Protein AF-A0AAD6HAD6-F1 (afdb_monomer)

Radius of gyration: 17.55 Å; Cα contacts (8 Å, |Δi|>4): 212; chains: 1; bounding box: 42×44×45 Å

Solvent-accessible surface area (backbone atoms only — not comparable to full-atom values): 10987 Å² total; per-residue (Å²): 115,69,69,55,57,54,44,62,63,72,72,64,83,64,66,80,83,44,54,96,43,53,78,56,42,32,49,52,49,20,53,52,39,37,49,50,18,52,36,47,60,34,62,87,72,43,44,82,91,48,41,60,59,54,28,50,50,48,53,55,48,50,63,52,46,50,55,56,40,51,53,47,49,69,70,17,71,82,60,42,88,47,58,56,59,47,47,50,34,44,46,53,53,49,50,53,39,27,54,42,37,68,77,40,60,84,48,34,57,63,42,17,52,52,36,39,54,45,15,38,55,45,33,36,62,64,79,47,46,45,94,74,55,53,74,64,29,54,51,28,45,51,52,51,50,52,50,52,48,57,67,64,55,66,85,67,54,89,40,74,66,58,36,48,57,52,52,49,53,47,52,52,51,56,55,61,62,69,66,46,86,96,26,43,28,53,78,42,22,53,74,60,53,63,51,52,70,76,74,112

Mean predicted aligned error: 7.91 Å

Foldseek 3Di:
DVCVVVCLLVVDDPLVVVVVDLLVSLVVQLVSLLVLLVLLQDCVSPPLVCLLVVLVSLVVVLVSVVVVLVVLCVLLVVFDPVSNLLNVLLSVLSNVLSVCCVVPVVCSNLSSLSSNLSSLLSQLRDSDFPVPDDPRNVVSVVVLVVVVVVLVPPPQVPDPVSVVSSVVSNVSSVSNLDEDPPGRGPSHVVVVVVVVVVVD

Sequence (200 aa):
MLSGFLSLFGKQTVISDQVEQWPDARRFLFHLIQSWSKALRDPEDIPMSQIADVAKVIREFVEEFETIRKLGCEEGAKQGKCWPMKCDAICNVLEDVRLRLEEDPSQRFLMSQYIDMVARHFGRLTLEAYENTDAFAIRQDMMVDMEEERFRNERLKNDPEVGREWRELRAVSKRLCVAIKPCYCLQCGKRLVLNKELYQ

Secondary structure (DSSP, 8-state):
-HHHHHHHHHS---GGGGGGGHHHHHHHHHHHHHHHHHHHH-TTTS-GGGHHHHHHHHHHHHHHHHHHHHHHHHHHTTT-THHHHHHHHHHHHHHHHHHHHHH-GGGHHHHHHHHHHHHHHHHT--SSBGGG--HHHHHHHHHHHHHHHHHH-GGGTTSHHHHHHHHHHHHHHHHH----TT--BHHHHHHHHHHHHT--

Organism: NCBI:txid1324776

pLDDT: mean 79.76, std 17.14, range [33.53, 97.56]

Nearest PDB structures (foldseek):
  8e0m-assembly1_A  TM=3.497E-01  e=1.364E+00  synthetic construct
  3ipq-assembly1_A-2  TM=2.116E-01  e=1.298E+00  Homo sapiens
  6s4n-assembly1_D  TM=2.038E-01  e=1.582E+00  Homo sapiens
  5hjs-assembly1_A  TM=2.063E-01  e=2.130E+00  Homo sapiens

Structure (mmCIF, N/CA/C/O backbone):
data_AF-A0AAD6HAD6-F1
#
_entry.id   AF-A0AAD6HAD6-F1
#
loop_
_atom_site.group_PDB
_atom_site.id
_atom_site.type_symbol
_atom_site.label_atom_id
_atom_site.label_alt_id
_atom_site.label_comp_id
_atom_site.label_asym_id
_atom_site.label_entity_id
_atom_site.label_seq_id
_atom_site.pdbx_PDB_ins_code
_atom_site.Cartn_x
_atom_site.Cartn_y
_atom_site.Cartn_z
_atom_site.occupancy
_atom_site.B_iso_or_equiv
_atom_site.auth_seq_id
_atom_site.auth_comp_id
_atom_site.auth_asym_id
_atom_site.auth_atom_id
_atom_site.pdbx_PDB_model_num
ATOM 1 N N . MET A 1 1 ? -1.712 16.468 -19.598 1.00 43.12 1 MET A N 1
ATOM 2 C CA . MET A 1 1 ? -2.110 15.412 -18.640 1.00 43.12 1 MET A CA 1
ATOM 3 C C . MET A 1 1 ? -1.094 15.194 -17.511 1.00 43.12 1 MET A C 1
ATOM 5 O O . MET A 1 1 ? -1.526 14.849 -16.424 1.00 43.12 1 MET A O 1
ATOM 9 N N . LEU A 1 2 ? 0.197 15.529 -17.680 1.00 33.88 2 LEU A N 1
ATOM 10 C CA . LEU A 1 2 ? 1.219 15.498 -16.609 1.00 33.88 2 LEU A CA 1
ATOM 11 C C . LEU A 1 2 ? 0.960 16.427 -15.404 1.00 33.88 2 LEU A C 1
ATOM 13 O O . LEU A 1 2 ? 1.332 16.095 -14.282 1.00 33.88 2 LEU A O 1
ATOM 17 N N . SER A 1 3 ? 0.280 17.564 -15.601 1.00 35.59 3 SER A N 1
ATOM 18 C CA . SER A 1 3 ? -0.109 18.444 -14.489 1.00 35.59 3 SER A CA 1
ATOM 19 C C . SER A 1 3 ? -1.148 17.805 -13.569 1.00 35.59 3 SER A C 1
ATOM 21 O O . SER A 1 3 ? -1.206 18.168 -12.407 1.00 35.59 3 SER A O 1
ATOM 23 N N . GLY A 1 4 ? -1.942 16.844 -14.057 1.00 44.16 4 GLY A N 1
ATOM 24 C CA . GLY A 1 4 ? -2.935 16.127 -13.257 1.00 44.16 4 GLY A CA 1
ATOM 25 C C . GLY A 1 4 ? -2.277 15.165 -12.275 1.00 44.16 4 GLY A C 1
ATOM 26 O O . GLY A 1 4 ? -2.588 15.224 -11.092 1.00 44.16 4 GLY A O 1
ATOM 27 N N . PHE A 1 5 ? -1.315 14.369 -12.753 1.00 43.09 5 PHE A N 1
ATOM 28 C CA . PHE A 1 5 ? -0.558 13.409 -11.949 1.00 43.09 5 PHE A CA 1
ATOM 29 C C . PHE A 1 5 ? 0.231 14.136 -10.855 1.00 43.09 5 PHE A C 1
ATOM 31 O O . PHE A 1 5 ? -0.110 14.020 -9.686 1.00 43.09 5 PHE A O 1
ATOM 38 N N . LEU A 1 6 ? 1.164 15.027 -11.207 1.00 44.03 6 LEU A N 1
ATOM 39 C CA . LEU A 1 6 ? 1.913 15.798 -10.207 1.00 44.03 6 LEU A CA 1
ATOM 40 C C . LEU A 1 6 ? 1.046 16.778 -9.394 1.00 44.03 6 LEU A C 1
ATOM 42 O O . LEU A 1 6 ? 1.483 17.179 -8.326 1.00 44.03 6 LEU A O 1
ATOM 46 N N . SER A 1 7 ? -0.172 17.155 -9.819 1.00 46.38 7 SER A N 1
ATOM 47 C CA . SER A 1 7 ? -1.106 17.880 -8.932 1.00 46.38 7 SER A CA 1
ATOM 48 C C . SER A 1 7 ? -1.877 16.971 -7.975 1.00 46.38 7 SER A C 1
ATOM 50 O O . SER A 1 7 ? -2.210 17.431 -6.890 1.00 46.38 7 SER A O 1
ATOM 52 N N . LEU A 1 8 ? -2.123 15.703 -8.333 1.00 46.56 8 LEU A N 1
ATOM 53 C CA . LEU A 1 8 ? -2.635 14.681 -7.413 1.00 46.56 8 LEU A CA 1
ATOM 54 C C . LEU A 1 8 ? -1.594 14.358 -6.333 1.00 46.56 8 LEU A C 1
ATOM 56 O O . LEU A 1 8 ? -1.972 14.147 -5.188 1.00 46.56 8 LEU A O 1
ATOM 60 N N . PHE A 1 9 ? -0.301 14.390 -6.674 1.00 48.88 9 PHE A N 1
ATOM 61 C CA . PHE A 1 9 ? 0.796 14.206 -5.712 1.00 48.88 9 PHE A CA 1
ATOM 62 C C . PHE A 1 9 ? 1.214 15.494 -4.990 1.00 48.88 9 PHE A C 1
ATOM 64 O O . PHE A 1 9 ? 1.522 15.464 -3.810 1.00 48.88 9 PHE A O 1
ATOM 71 N N . GLY A 1 10 ? 1.211 16.638 -5.678 1.00 42.34 10 GLY A N 1
ATOM 72 C CA . GLY A 1 10 ? 1.770 17.899 -5.182 1.00 42.34 10 GLY A CA 1
ATOM 73 C C . GLY A 1 10 ? 0.786 18.830 -4.473 1.00 42.34 10 GLY A C 1
ATOM 74 O O . GLY A 1 10 ? 1.211 19.870 -3.977 1.00 42.34 10 GLY A O 1
ATOM 75 N N . LYS A 1 11 ? -0.521 18.518 -4.434 1.00 45.75 11 LYS A N 1
ATOM 76 C CA . LYS A 1 11 ? -1.515 19.335 -3.705 1.00 45.75 11 LYS A CA 1
ATOM 77 C C . LYS A 1 11 ? -2.031 18.723 -2.408 1.00 45.75 11 LYS A C 1
ATOM 79 O O . LYS A 1 11 ? -2.771 19.412 -1.712 1.00 45.75 11 LYS A O 1
ATOM 84 N N . GLN A 1 12 ? -1.718 17.472 -2.077 1.00 48.53 12 GLN A N 1
ATOM 85 C CA . GLN A 1 12 ? -2.445 16.825 -0.987 1.00 48.53 12 GLN A CA 1
ATOM 86 C C . GLN A 1 12 ? -1.675 15.693 -0.319 1.00 48.53 12 GLN A C 1
ATOM 88 O O . GLN A 1 12 ? -2.028 14.524 -0.418 1.00 48.53 12 GLN A O 1
ATOM 93 N N . THR A 1 13 ? -0.668 16.070 0.450 1.00 47.56 13 THR A N 1
ATOM 94 C CA . THR A 1 13 ? -0.193 15.248 1.558 1.00 47.56 13 THR A CA 1
ATOM 95 C C . THR A 1 13 ? -0.145 16.161 2.788 1.00 47.56 13 THR A C 1
ATOM 97 O O . THR A 1 13 ? 0.857 16.696 3.237 1.00 47.56 13 THR A O 1
ATOM 100 N N . VAL A 1 14 ? -1.346 16.504 3.251 1.00 52.69 14 VAL A N 1
ATOM 101 C CA . VAL A 1 14 ? -1.558 16.877 4.650 1.00 52.69 14 VAL A CA 1
ATOM 102 C C . VAL A 1 14 ? -2.540 15.840 5.157 1.00 52.69 14 VAL A C 1
ATOM 104 O O . VAL A 1 14 ? -3.732 16.080 5.332 1.00 52.69 14 VAL A O 1
ATOM 107 N N . ILE A 1 15 ? -2.029 14.613 5.275 1.00 56.09 15 ILE A N 1
ATOM 108 C CA . ILE A 1 15 ? -2.769 13.475 5.820 1.00 56.09 15 ILE A CA 1
ATOM 109 C C . ILE A 1 15 ? -3.343 13.827 7.204 1.00 56.09 15 ILE A C 1
ATOM 111 O O . ILE A 1 15 ? -4.411 13.335 7.561 1.00 56.09 15 ILE A O 1
ATOM 115 N N . SER A 1 16 ? -2.673 14.717 7.951 1.00 53.62 16 SER A N 1
ATOM 116 C CA . SER A 1 16 ? -3.063 15.155 9.296 1.00 53.62 16 SER A CA 1
ATOM 117 C C . SER A 1 16 ? -4.460 15.766 9.379 1.00 53.62 16 SER A C 1
ATOM 119 O O . SER A 1 16 ? -5.132 15.558 10.385 1.00 53.62 16 SER A O 1
ATOM 121 N N . ASP A 1 17 ? -4.933 16.443 8.330 1.00 51.31 17 ASP A N 1
ATOM 122 C CA . ASP A 1 17 ? -6.217 17.158 8.366 1.00 51.31 17 ASP A CA 1
ATOM 123 C C . ASP A 1 17 ? -7.420 16.223 8.123 1.00 51.31 17 ASP A C 1
ATOM 125 O O . ASP A 1 17 ? -8.569 16.637 8.254 1.00 51.31 17 ASP A O 1
ATOM 129 N N . GLN A 1 18 ? -7.176 14.950 7.776 1.00 53.28 18 GLN A N 1
ATOM 130 C CA . GLN A 1 18 ? -8.217 13.957 7.468 1.00 53.28 18 GLN A CA 1
ATOM 131 C C . GLN A 1 18 ? -8.351 12.838 8.518 1.00 53.28 18 GLN A C 1
ATOM 133 O O . GLN A 1 18 ? -9.182 11.943 8.355 1.00 53.28 18 GLN A O 1
ATOM 138 N N . VAL A 1 19 ? -7.558 12.844 9.597 1.00 54.34 19 VAL A N 1
ATOM 139 C CA . VAL A 1 19 ? -7.460 11.676 10.501 1.00 54.34 19 VAL A CA 1
ATOM 140 C C . VAL A 1 19 ? -8.622 11.544 11.494 1.00 54.34 19 VAL A C 1
ATOM 142 O O . VAL A 1 19 ? -8.834 10.458 12.031 1.00 54.34 19 VAL A O 1
ATOM 145 N N . GLU A 1 20 ? -9.449 12.578 11.679 1.00 59.31 20 GLU A N 1
ATOM 146 C CA . GLU A 1 20 ? -10.627 12.505 12.565 1.00 59.31 20 GLU A CA 1
ATOM 147 C C . GLU A 1 20 ? -11.663 11.451 12.113 1.00 59.31 20 GLU A C 1
ATOM 149 O O . GLU A 1 20 ? -12.496 11.017 12.906 1.00 59.31 20 GLU A O 1
ATOM 154 N N . GLN A 1 21 ? -11.589 10.981 10.859 1.00 77.00 21 GLN A N 1
ATOM 155 C CA . GLN A 1 21 ? -12.429 9.908 10.315 1.00 77.00 21 GLN A CA 1
ATOM 156 C C . GLN A 1 21 ? -11.569 8.826 9.647 1.00 77.00 21 GLN A C 1
ATOM 158 O O . GLN A 1 21 ? -11.568 8.666 8.423 1.00 77.00 21 GLN A O 1
ATOM 163 N N . TRP A 1 22 ? -10.839 8.045 10.456 1.00 81.75 22 TRP A N 1
ATOM 164 C CA . TRP A 1 22 ? -9.957 6.973 9.965 1.00 81.75 22 TRP A CA 1
ATOM 165 C C . TRP A 1 22 ? -10.577 6.072 8.876 1.00 81.75 22 TRP A C 1
ATOM 167 O O . TRP A 1 22 ? -9.888 5.813 7.887 1.00 81.75 22 TRP A O 1
ATOM 177 N N . PRO A 1 23 ? -11.841 5.600 8.969 1.00 84.75 23 PRO A N 1
ATOM 178 C CA . PRO A 1 23 ? -12.428 4.765 7.919 1.00 84.75 23 PRO A CA 1
ATOM 179 C C . PRO A 1 23 ? -12.423 5.406 6.526 1.00 84.75 23 PRO A C 1
ATOM 181 O O . PRO A 1 23 ? -12.213 4.688 5.541 1.00 84.75 23 PRO A O 1
ATOM 184 N N . ASP A 1 24 ? -12.618 6.724 6.446 1.00 82.94 24 ASP A N 1
ATOM 185 C CA . ASP A 1 24 ? -12.647 7.481 5.195 1.00 82.94 24 ASP A CA 1
ATOM 186 C C . ASP A 1 24 ? -11.240 7.847 4.728 1.00 82.94 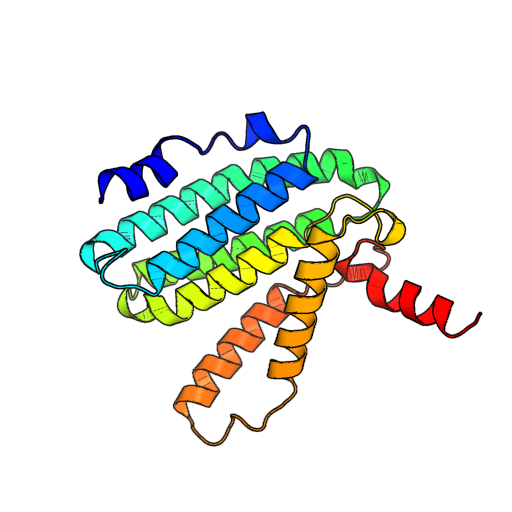24 ASP A C 1
ATOM 188 O O . ASP A 1 24 ? -10.913 7.601 3.564 1.00 82.94 24 ASP A O 1
ATOM 192 N N . ALA A 1 25 ? -10.362 8.286 5.637 1.00 82.88 25 ALA A N 1
ATOM 193 C CA . ALA A 1 25 ? -8.945 8.496 5.335 1.00 82.88 25 ALA A CA 1
ATOM 194 C C . ALA A 1 25 ? -8.300 7.216 4.776 1.00 82.88 25 ALA A C 1
ATOM 196 O O . ALA A 1 25 ? -7.645 7.226 3.737 1.00 82.88 25 ALA A O 1
ATOM 197 N N . ARG A 1 26 ? -8.570 6.066 5.397 1.00 88.62 26 ARG A N 1
ATOM 198 C CA . ARG A 1 26 ? -8.113 4.751 4.938 1.00 88.62 26 ARG A CA 1
ATOM 199 C C . ARG A 1 26 ? -8.614 4.413 3.531 1.00 88.62 26 ARG A C 1
ATOM 201 O O . ARG A 1 26 ? -7.856 3.859 2.737 1.00 88.62 26 ARG A O 1
ATOM 208 N N . ARG A 1 27 ? -9.880 4.710 3.204 1.00 89.44 27 ARG A N 1
ATOM 209 C CA . ARG A 1 27 ? -10.439 4.488 1.852 1.00 89.44 27 ARG A CA 1
ATOM 210 C C . ARG A 1 27 ? -9.778 5.396 0.823 1.00 89.44 27 ARG A C 1
ATOM 212 O O . ARG A 1 27 ? -9.404 4.921 -0.248 1.00 89.44 27 ARG A O 1
ATOM 219 N N . PHE A 1 28 ? -9.608 6.673 1.155 1.00 87.06 28 PHE A N 1
ATOM 220 C CA . PHE A 1 28 ? -8.890 7.627 0.318 1.00 87.06 28 PHE A CA 1
ATOM 221 C C . PHE A 1 28 ? -7.464 7.140 0.033 1.00 87.06 28 PHE A C 1
ATOM 223 O O . PHE A 1 28 ? -7.085 7.007 -1.128 1.00 87.06 28 PHE A O 1
ATOM 230 N N . LEU A 1 29 ? -6.719 6.761 1.075 1.00 87.19 29 LEU A N 1
ATOM 231 C CA . LEU A 1 29 ? -5.351 6.254 0.960 1.00 87.19 29 LEU A CA 1
ATOM 232 C C . LEU A 1 29 ? -5.265 4.957 0.159 1.00 87.19 29 LEU A C 1
ATOM 234 O O . LEU A 1 29 ? -4.383 4.822 -0.684 1.00 87.19 29 LEU A O 1
ATOM 238 N N . PHE A 1 30 ? -6.202 4.025 0.354 1.00 92.69 30 PHE A N 1
ATOM 239 C CA . PHE A 1 30 ? -6.306 2.835 -0.490 1.00 92.69 30 PHE A CA 1
ATOM 240 C C . PHE A 1 30 ? -6.389 3.217 -1.974 1.00 92.69 30 PHE A C 1
ATOM 242 O O . PHE A 1 30 ? -5.633 2.690 -2.789 1.00 92.69 30 PHE A O 1
ATOM 249 N N . HIS A 1 31 ? -7.292 4.134 -2.331 1.00 90.81 31 HIS A N 1
ATOM 250 C CA . HIS A 1 31 ? -7.489 4.538 -3.722 1.00 90.81 31 HIS A CA 1
ATOM 251 C C . HIS A 1 31 ? -6.296 5.315 -4.273 1.00 90.81 31 HIS A C 1
ATOM 253 O O . HIS A 1 31 ? -5.918 5.102 -5.426 1.00 90.81 31 HIS A O 1
ATOM 259 N N . LEU A 1 32 ? -5.678 6.156 -3.443 1.00 88.50 32 LEU A N 1
ATOM 260 C CA . LEU A 1 32 ? -4.464 6.886 -3.775 1.00 88.50 32 LEU A CA 1
ATOM 261 C C . LEU A 1 32 ? -3.330 5.911 -4.112 1.00 88.50 32 LEU A C 1
ATOM 263 O O . LEU A 1 32 ? -2.859 5.899 -5.245 1.00 88.50 32 LEU A O 1
ATOM 267 N N . ILE A 1 33 ? -2.974 5.007 -3.199 1.00 92.06 33 ILE A N 1
ATOM 268 C CA . ILE A 1 33 ? -1.899 4.024 -3.410 1.00 92.06 33 ILE A CA 1
ATOM 269 C C . ILE A 1 33 ? -2.226 3.096 -4.593 1.00 92.06 33 ILE A C 1
ATOM 271 O O . ILE A 1 33 ? -1.367 2.796 -5.423 1.00 92.06 33 ILE A O 1
ATOM 275 N N . GLN A 1 34 ? -3.486 2.677 -4.741 1.00 93.56 34 GLN A N 1
ATOM 276 C CA . GLN A 1 34 ? -3.902 1.858 -5.880 1.00 93.56 34 GLN A CA 1
ATOM 277 C C . GLN A 1 34 ? -3.746 2.601 -7.219 1.00 93.56 34 GLN A C 1
ATOM 279 O O . GLN A 1 34 ? -3.408 1.980 -8.229 1.00 93.56 34 GLN A O 1
ATOM 284 N N . SER A 1 35 ? -3.972 3.918 -7.249 1.00 90.31 35 SER A N 1
ATOM 285 C CA . SER A 1 35 ? -3.733 4.732 -8.447 1.00 90.31 35 SER A CA 1
ATOM 286 C C . SER A 1 35 ? -2.253 4.744 -8.837 1.00 90.31 35 SER A C 1
ATOM 288 O O . SER A 1 35 ? -1.942 4.654 -10.023 1.00 90.31 35 SER A O 1
ATOM 290 N N . TRP A 1 36 ? -1.345 4.728 -7.855 1.00 90.25 36 TRP A N 1
ATOM 291 C CA . TRP A 1 36 ? 0.099 4.660 -8.096 1.00 90.25 36 TRP A CA 1
ATOM 292 C C . TRP A 1 36 ? 0.481 3.323 -8.714 1.00 90.25 36 TRP A C 1
ATOM 294 O O . TRP A 1 36 ? 1.224 3.286 -9.689 1.00 90.25 36 TRP A O 1
ATOM 304 N N . SER A 1 37 ? -0.081 2.223 -8.200 1.00 94.56 37 SER A N 1
ATOM 305 C CA . SER A 1 37 ? 0.110 0.900 -8.799 1.00 94.56 37 SER A CA 1
ATOM 306 C C . SER A 1 37 ? -0.322 0.884 -10.268 1.00 94.56 37 SER A C 1
ATOM 308 O O . SER A 1 37 ? 0.414 0.380 -11.112 1.00 94.56 37 SER A O 1
ATOM 310 N N . LYS A 1 38 ? -1.491 1.450 -10.593 1.00 92.94 38 LYS A N 1
ATOM 311 C CA . LYS A 1 38 ? -1.996 1.495 -11.976 1.00 92.94 38 LYS A CA 1
ATOM 312 C C . LYS A 1 38 ? -1.076 2.303 -12.888 1.00 92.94 38 LYS A C 1
ATOM 314 O O . LYS A 1 38 ? -0.622 1.771 -13.893 1.00 92.94 38 LYS A O 1
ATOM 319 N N . ALA A 1 39 ? -0.739 3.522 -12.485 1.00 89.56 39 ALA A N 1
ATOM 320 C CA . ALA A 1 39 ? 0.109 4.405 -13.275 1.00 89.56 39 ALA A CA 1
ATOM 321 C C . ALA A 1 39 ? 1.531 3.841 -13.454 1.00 89.56 39 ALA A C 1
ATOM 323 O O . ALA A 1 39 ? 2.131 3.945 -14.519 1.00 89.56 39 ALA A O 1
ATOM 324 N N . LEU A 1 40 ? 2.070 3.146 -12.447 1.00 92.12 40 LEU A N 1
ATOM 325 C CA . LEU A 1 40 ? 3.375 2.498 -12.561 1.00 92.12 40 LEU A CA 1
ATOM 326 C C . LEU A 1 40 ? 3.356 1.293 -13.519 1.00 92.12 40 LEU A C 1
ATOM 328 O O . LEU A 1 40 ? 4.400 0.962 -14.078 1.00 92.12 40 LEU A O 1
ATOM 332 N N . ARG A 1 41 ? 2.203 0.664 -13.784 1.00 92.81 41 ARG A N 1
ATOM 333 C CA . ARG A 1 41 ? 2.082 -0.384 -14.819 1.00 92.81 41 ARG A CA 1
ATOM 334 C C . ARG A 1 41 ? 2.048 0.179 -16.230 1.00 92.81 41 ARG A C 1
ATOM 336 O O . ARG A 1 41 ? 2.472 -0.526 -17.136 1.00 92.81 41 ARG A O 1
ATOM 343 N N . ASP A 1 42 ? 1.560 1.399 -16.417 1.00 90.31 42 ASP A N 1
ATOM 344 C CA . ASP A 1 42 ? 1.372 1.974 -17.745 1.00 90.31 42 ASP A CA 1
ATOM 345 C C . ASP A 1 42 ? 2.520 2.938 -18.112 1.00 90.31 42 ASP A C 1
ATOM 347 O O . ASP A 1 42 ? 2.697 3.985 -17.475 1.00 90.31 42 ASP A O 1
ATOM 351 N N . PRO A 1 43 ? 3.363 2.611 -19.1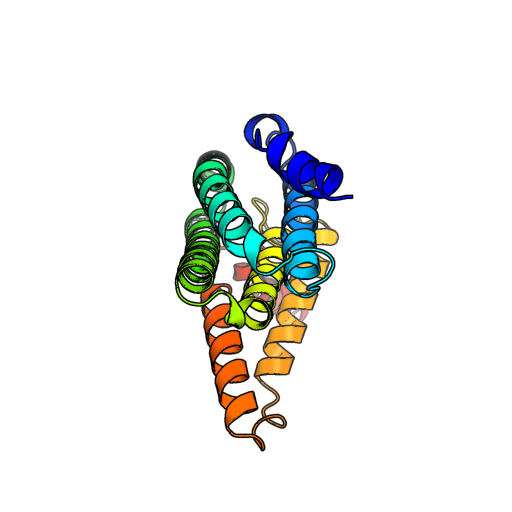09 1.00 87.50 43 PRO A N 1
ATOM 352 C CA . PRO A 1 43 ? 4.415 3.511 -19.571 1.00 87.50 43 PRO A CA 1
ATOM 353 C C . PRO A 1 43 ? 3.907 4.847 -20.120 1.00 87.50 43 PRO A C 1
ATOM 355 O O . PRO A 1 43 ? 4.682 5.805 -20.127 1.00 87.50 43 PRO A O 1
ATOM 358 N N . GLU A 1 44 ? 2.650 4.918 -20.568 1.00 89.44 44 GLU A N 1
ATOM 359 C CA . GLU A 1 44 ? 2.028 6.156 -21.044 1.00 89.44 44 GLU A CA 1
ATOM 360 C C . GLU A 1 44 ? 1.673 7.097 -19.884 1.00 89.44 44 GLU A C 1
ATOM 362 O O . GLU A 1 44 ? 1.812 8.315 -20.021 1.00 89.44 44 GLU A O 1
ATOM 367 N N . ASP A 1 45 ? 1.288 6.541 -18.730 1.00 88.62 45 ASP A N 1
ATOM 368 C CA . ASP A 1 45 ? 0.978 7.313 -17.522 1.00 88.62 45 ASP A CA 1
ATOM 369 C C . ASP A 1 45 ? 2.246 7.844 -16.844 1.00 88.62 45 ASP A C 1
ATOM 371 O O . ASP A 1 45 ? 2.313 9.016 -16.466 1.00 88.62 45 ASP A O 1
ATOM 375 N N . ILE A 1 46 ? 3.259 6.982 -16.688 1.00 87.06 46 ILE A N 1
ATOM 376 C CA . ILE A 1 46 ? 4.549 7.339 -16.084 1.00 87.06 46 ILE A CA 1
ATOM 377 C C . ILE A 1 46 ? 5.675 6.916 -17.025 1.00 87.06 46 ILE A C 1
ATOM 379 O O . ILE A 1 46 ? 6.040 5.738 -17.057 1.00 87.06 46 ILE A O 1
ATOM 383 N N . PRO A 1 47 ? 6.288 7.849 -17.767 1.00 89.75 47 PRO A N 1
ATOM 384 C CA . PRO A 1 47 ? 7.481 7.568 -18.550 1.00 89.75 47 PRO A CA 1
ATOM 385 C C . PRO A 1 47 ? 8.665 7.151 -17.669 1.00 89.75 47 PRO A C 1
ATOM 387 O O . PRO A 1 47 ? 8.779 7.559 -16.515 1.00 89.75 47 PRO A O 1
ATOM 390 N N . MET A 1 48 ? 9.613 6.400 -18.240 1.00 88.31 48 MET A N 1
ATOM 391 C CA . MET A 1 48 ? 10.820 5.936 -17.533 1.00 88.31 48 MET A CA 1
ATOM 392 C C . MET A 1 48 ? 11.598 7.081 -16.859 1.00 88.31 48 MET A C 1
ATOM 394 O O . MET A 1 48 ? 12.098 6.931 -15.749 1.00 88.31 48 MET A O 1
ATOM 398 N N . SER A 1 49 ? 11.641 8.254 -17.496 1.00 88.44 49 SER A N 1
ATOM 399 C CA . SER A 1 49 ? 12.312 9.450 -16.975 1.00 88.44 49 SER A CA 1
ATOM 400 C C . SER A 1 49 ? 11.678 10.034 -15.706 1.00 88.44 49 SER A C 1
ATOM 402 O O . SER A 1 49 ? 12.292 10.891 -15.084 1.00 88.44 49 SER A O 1
ATOM 404 N N . GLN A 1 50 ? 10.463 9.614 -15.342 1.00 88.81 50 GLN A N 1
ATOM 405 C CA . GLN A 1 50 ? 9.705 10.122 -14.190 1.00 88.81 50 GLN A CA 1
ATOM 406 C C . GLN A 1 50 ? 9.625 9.118 -13.033 1.00 88.81 50 GLN A C 1
ATOM 408 O O . GLN A 1 50 ? 9.037 9.408 -11.997 1.00 88.81 50 GLN A O 1
ATOM 413 N N . ILE A 1 51 ? 10.234 7.935 -13.161 1.00 89.56 51 ILE A N 1
ATOM 414 C CA . ILE A 1 51 ? 10.204 6.922 -12.095 1.00 89.56 51 ILE A CA 1
ATOM 415 C C . ILE A 1 51 ? 10.913 7.409 -10.822 1.00 89.56 51 ILE A C 1
ATOM 417 O O . ILE A 1 51 ? 10.464 7.107 -9.717 1.00 89.56 51 ILE A O 1
ATOM 421 N N . ALA A 1 52 ? 11.956 8.233 -10.957 1.00 88.06 52 ALA A N 1
ATOM 422 C CA . ALA A 1 52 ? 12.619 8.861 -9.815 1.00 88.06 52 ALA A CA 1
ATOM 423 C C . ALA A 1 52 ? 11.673 9.776 -9.008 1.00 88.06 52 ALA A C 1
ATOM 425 O O . ALA A 1 52 ? 11.766 9.831 -7.780 1.00 88.06 52 ALA A O 1
ATOM 426 N N . ASP A 1 53 ? 10.720 10.442 -9.670 1.00 87.00 53 ASP A N 1
ATOM 427 C CA . ASP A 1 53 ? 9.717 11.269 -8.991 1.00 87.00 53 ASP A CA 1
ATOM 428 C C . ASP A 1 53 ? 8.735 10.400 -8.191 1.00 87.00 53 ASP A C 1
ATOM 430 O O . ASP A 1 53 ? 8.344 10.766 -7.084 1.00 87.00 53 ASP A O 1
ATOM 434 N N . VAL A 1 54 ? 8.392 9.209 -8.696 1.00 88.00 54 VAL A N 1
ATOM 435 C CA . VAL A 1 54 ? 7.569 8.230 -7.963 1.00 88.00 54 VAL A CA 1
ATOM 436 C C . VAL A 1 54 ? 8.285 7.753 -6.700 1.00 88.00 54 VAL A C 1
ATOM 438 O O . VAL A 1 54 ? 7.676 7.701 -5.634 1.00 88.00 54 VAL A O 1
ATOM 441 N N . ALA A 1 55 ? 9.581 7.445 -6.788 1.00 90.31 55 ALA A N 1
ATOM 442 C CA . ALA A 1 55 ? 10.376 7.064 -5.622 1.00 90.31 55 ALA A CA 1
ATOM 443 C C . ALA A 1 55 ? 10.411 8.186 -4.565 1.00 90.31 55 ALA A C 1
ATOM 445 O O . ALA A 1 55 ? 10.219 7.932 -3.373 1.00 90.31 55 ALA A O 1
ATOM 446 N N . LYS A 1 56 ? 10.568 9.443 -5.000 1.00 89.38 56 LYS A N 1
ATOM 447 C CA . LYS A 1 56 ? 10.499 10.615 -4.116 1.00 89.38 56 LYS A CA 1
ATOM 448 C C . LYS A 1 56 ? 9.147 10.723 -3.406 1.00 89.38 56 LYS A C 1
ATOM 450 O O . LYS A 1 56 ? 9.127 10.896 -2.191 1.00 89.38 56 LYS A O 1
ATOM 455 N N . VAL A 1 57 ? 8.048 10.582 -4.140 1.00 88.88 57 VAL A N 1
ATOM 456 C CA . VAL A 1 57 ? 6.694 10.597 -3.570 1.00 88.88 57 VAL A CA 1
ATOM 457 C C . VAL A 1 57 ? 6.516 9.505 -2.518 1.00 88.88 57 VAL A C 1
ATOM 459 O O . VAL A 1 57 ? 5.938 9.753 -1.464 1.00 88.88 57 VAL A O 1
ATOM 462 N N . ILE A 1 58 ? 7.000 8.289 -2.789 1.00 91.19 58 ILE A N 1
ATOM 463 C CA . ILE A 1 58 ? 6.886 7.177 -1.838 1.00 91.19 58 ILE A CA 1
ATOM 464 C C . ILE A 1 58 ? 7.614 7.513 -0.533 1.00 91.19 58 ILE A C 1
ATOM 466 O O . ILE A 1 58 ? 7.067 7.256 0.536 1.00 91.19 58 ILE A O 1
ATOM 470 N N . ARG A 1 59 ? 8.800 8.130 -0.609 1.00 91.00 59 ARG A N 1
ATOM 471 C CA . ARG A 1 59 ? 9.538 8.593 0.577 1.00 91.00 59 ARG A CA 1
ATOM 472 C C . ARG A 1 59 ? 8.730 9.598 1.396 1.00 91.00 59 ARG A C 1
ATOM 474 O O . ARG A 1 59 ? 8.557 9.405 2.593 1.00 91.00 59 ARG A O 1
ATOM 481 N N . GLU A 1 60 ? 8.217 10.639 0.743 1.00 89.31 60 GLU A N 1
ATOM 482 C CA . GLU A 1 60 ? 7.413 11.687 1.393 1.00 89.31 60 GLU A CA 1
ATOM 483 C C . GLU A 1 60 ? 6.161 11.085 2.050 1.00 8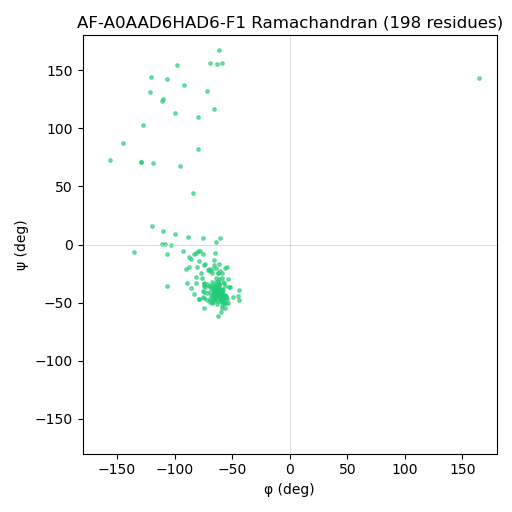9.31 60 GLU A C 1
ATOM 485 O O . GLU A 1 60 ? 5.835 11.386 3.197 1.00 89.31 60 GLU A O 1
ATOM 490 N N . PHE A 1 61 ? 5.514 10.131 1.378 1.00 89.44 61 PHE A N 1
ATOM 491 C CA . PHE A 1 61 ? 4.388 9.401 1.945 1.00 89.44 61 PHE A CA 1
ATOM 492 C C . PHE A 1 61 ? 4.763 8.564 3.175 1.00 89.44 61 PHE A C 1
ATOM 494 O O . PHE A 1 61 ? 4.011 8.550 4.148 1.00 89.44 61 PHE A O 1
ATOM 501 N N . VAL A 1 62 ? 5.897 7.853 3.155 1.00 90.38 62 VAL A N 1
ATOM 502 C CA . VAL A 1 62 ? 6.367 7.062 4.307 1.00 90.38 62 VAL A CA 1
ATOM 503 C C . VAL A 1 62 ? 6.644 7.968 5.510 1.00 90.38 62 VAL A C 1
ATOM 505 O O . VAL A 1 62 ? 6.259 7.621 6.629 1.00 90.38 62 VAL A O 1
ATOM 508 N N . GLU A 1 63 ? 7.242 9.141 5.286 1.00 87.25 63 GLU A N 1
ATOM 509 C CA . GLU A 1 63 ? 7.473 10.149 6.328 1.00 87.25 63 GLU A CA 1
ATOM 510 C C . GLU A 1 63 ? 6.154 10.644 6.941 1.00 87.25 63 GLU A C 1
ATOM 512 O O . GLU A 1 63 ? 6.031 10.740 8.164 1.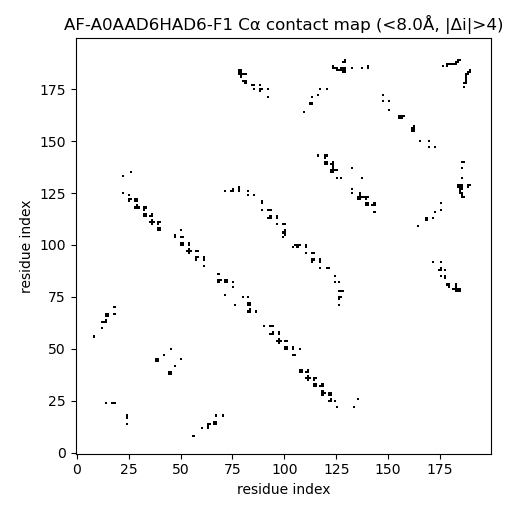00 87.25 63 GLU A O 1
ATOM 517 N N . GLU A 1 64 ? 5.133 10.897 6.122 1.00 84.06 64 GLU A N 1
ATOM 518 C CA . GLU A 1 64 ? 3.826 11.335 6.614 1.00 84.06 64 GLU A CA 1
ATOM 519 C C . GLU A 1 64 ? 3.005 10.225 7.269 1.00 84.06 64 GLU A C 1
ATOM 521 O O . GLU A 1 64 ? 2.261 10.475 8.225 1.00 84.06 64 GLU A O 1
ATOM 526 N N . PHE A 1 65 ? 3.142 8.986 6.797 1.00 86.56 65 PHE A N 1
ATOM 527 C CA . PHE A 1 65 ? 2.418 7.841 7.336 1.00 86.56 65 PHE A CA 1
ATOM 528 C C . PHE A 1 65 ? 2.795 7.549 8.799 1.00 86.56 65 PHE A C 1
ATOM 530 O O . PHE A 1 65 ? 1.994 6.987 9.550 1.00 86.56 65 PHE A O 1
ATOM 537 N N . GLU A 1 66 ? 3.952 8.032 9.258 1.00 83.62 66 GLU A N 1
ATOM 538 C CA . GLU A 1 66 ? 4.332 8.038 10.672 1.00 83.62 66 GLU A CA 1
ATOM 539 C C . GLU A 1 66 ? 3.313 8.782 11.554 1.00 83.62 66 GLU A C 1
ATOM 541 O O . GLU A 1 66 ? 3.056 8.379 12.690 1.00 83.62 66 GLU A O 1
ATOM 546 N N . THR A 1 67 ? 2.675 9.833 11.033 1.00 80.44 67 THR A N 1
ATOM 547 C CA . THR A 1 67 ? 1.614 10.567 11.740 1.00 80.44 67 THR A CA 1
ATOM 548 C C . THR A 1 67 ? 0.388 9.684 11.952 1.00 80.44 67 THR A C 1
ATOM 550 O O . THR A 1 67 ? -0.117 9.586 13.070 1.00 80.44 67 THR A O 1
ATOM 553 N N . ILE A 1 68 ? -0.044 8.957 10.913 1.00 80.31 68 ILE A N 1
ATOM 554 C CA . ILE A 1 68 ? -1.131 7.970 11.026 1.00 80.31 68 ILE A CA 1
ATOM 555 C C . ILE A 1 68 ? -0.758 6.872 12.016 1.00 80.31 68 ILE A C 1
ATOM 557 O O . ILE A 1 68 ? -1.583 6.457 12.834 1.00 80.31 68 ILE A O 1
ATOM 561 N N . ARG A 1 69 ? 0.488 6.389 11.953 1.00 86.44 69 ARG A N 1
ATOM 562 C CA . ARG A 1 69 ? 0.975 5.365 12.872 1.00 86.44 69 ARG A CA 1
ATOM 563 C C . ARG A 1 69 ? 0.833 5.836 14.317 1.00 86.44 69 ARG A C 1
ATOM 565 O O . ARG A 1 69 ? 0.232 5.108 15.102 1.00 86.44 69 ARG A O 1
ATOM 572 N N . LYS A 1 70 ? 1.310 7.044 14.641 1.00 82.88 70 LYS A N 1
ATOM 573 C CA . LYS A 1 70 ? 1.212 7.659 15.978 1.00 82.88 70 LYS A CA 1
ATOM 574 C C . LYS A 1 70 ? -0.232 7.840 16.438 1.00 82.88 70 LYS A C 1
ATOM 576 O O . LYS A 1 70 ? -0.562 7.385 17.528 1.00 82.88 70 LYS A O 1
ATOM 581 N N . LEU A 1 71 ? -1.098 8.394 15.592 1.00 74.25 71 LEU A N 1
ATOM 582 C CA . LEU A 1 71 ? -2.516 8.589 15.920 1.00 74.25 71 LEU A CA 1
ATOM 583 C C . LEU A 1 71 ? -3.207 7.256 16.227 1.00 74.25 71 LEU A C 1
ATOM 585 O O . LEU A 1 71 ? -3.905 7.114 17.228 1.00 74.25 71 LEU A O 1
ATOM 589 N N . GLY A 1 72 ? -2.931 6.225 15.429 1.00 76.62 72 GLY A N 1
ATOM 590 C CA . GLY A 1 72 ? -3.447 4.891 15.706 1.00 76.62 72 GLY A CA 1
ATOM 591 C C . GLY A 1 72 ? -2.812 4.198 16.918 1.00 76.62 72 GLY A C 1
ATOM 592 O O . GLY A 1 72 ? -3.438 3.312 17.494 1.00 76.62 72 GLY A O 1
ATOM 593 N N . CYS A 1 73 ? -1.610 4.590 17.358 1.00 79.00 73 CYS A N 1
ATOM 594 C CA . CYS A 1 73 ? -1.057 4.152 18.645 1.00 79.00 73 CYS A CA 1
ATOM 595 C C . CYS A 1 73 ? -1.826 4.762 19.823 1.00 79.00 73 CYS A C 1
ATOM 597 O O . CYS A 1 73 ? -2.070 4.064 20.806 1.00 79.00 73 CYS A O 1
ATOM 599 N N . GLU A 1 74 ? -2.188 6.040 19.725 1.00 73.69 74 GLU A N 1
ATOM 600 C CA . GLU A 1 74 ? -2.910 6.780 20.766 1.00 73.69 74 GLU A CA 1
ATOM 601 C C . GLU A 1 74 ? -4.357 6.275 20.900 1.00 73.69 74 GLU A C 1
ATOM 603 O O . GLU A 1 74 ? -4.790 5.925 22.001 1.00 73.69 74 GLU A O 1
ATOM 608 N N . GLU A 1 75 ? -5.061 6.106 19.777 1.00 65.94 75 GLU A N 1
ATOM 609 C CA . GLU A 1 75 ? -6.429 5.566 19.730 1.00 65.94 75 GLU A CA 1
ATOM 610 C C . GLU A 1 75 ? -6.476 4.042 19.972 1.00 65.94 75 GLU A C 1
ATOM 612 O O . GLU A 1 75 ? -7.316 3.516 20.710 1.00 65.94 75 GLU A O 1
ATOM 617 N N . GLY A 1 76 ? -5.524 3.303 19.392 1.00 55.72 76 GLY A N 1
ATOM 618 C CA . GLY A 1 76 ? -5.419 1.840 19.451 1.00 55.72 76 GLY A CA 1
ATOM 619 C C . GLY A 1 76 ? -4.842 1.281 20.756 1.00 55.72 76 GLY A C 1
ATOM 620 O O . GLY A 1 76 ? -4.881 0.059 20.964 1.00 55.72 76 GLY A O 1
ATOM 621 N N . ALA A 1 77 ? -4.376 2.139 21.676 1.00 51.16 77 ALA A N 1
ATOM 622 C CA . ALA A 1 77 ? -3.898 1.759 23.011 1.00 51.16 77 ALA A CA 1
ATOM 623 C C . ALA A 1 77 ? -4.925 0.936 23.817 1.00 51.16 77 ALA A C 1
ATOM 625 O O . ALA A 1 77 ? -4.554 0.212 24.741 1.00 51.16 77 ALA A O 1
ATOM 626 N N . LYS A 1 78 ? -6.210 0.984 23.438 1.00 55.88 78 LYS A N 1
ATOM 627 C CA . LYS A 1 78 ? -7.293 0.219 24.071 1.00 55.88 78 LYS A CA 1
ATOM 628 C C . LYS A 1 78 ? -7.510 -1.190 23.492 1.00 55.88 78 LYS A C 1
ATOM 630 O O . LYS A 1 78 ? -8.123 -2.003 24.178 1.00 55.88 78 LYS A O 1
ATOM 635 N N . GLN A 1 79 ? -7.044 -1.514 22.274 1.00 54.12 79 GLN A N 1
ATOM 636 C CA . GLN A 1 79 ? -7.446 -2.759 21.578 1.00 54.12 79 GLN A CA 1
ATOM 637 C C . GLN A 1 79 ? -6.332 -3.578 20.895 1.00 54.12 79 GLN A C 1
ATOM 639 O O . GLN A 1 79 ? -6.593 -4.716 20.492 1.00 54.12 79 GLN A O 1
ATOM 644 N N . GLY A 1 80 ? -5.076 -3.117 20.819 1.00 59.66 80 GLY A N 1
ATOM 645 C CA . GLY A 1 80 ? -3.995 -4.046 20.468 1.00 59.66 80 GLY A CA 1
ATOM 646 C C . GLY A 1 80 ? -2.663 -3.451 20.029 1.00 59.66 80 GLY A C 1
ATOM 647 O O . GLY A 1 80 ? -2.588 -2.531 19.227 1.00 59.66 80 GLY A O 1
ATOM 648 N N . LYS A 1 81 ? -1.581 -4.120 20.445 1.00 69.06 81 LYS A N 1
ATOM 649 C CA . LYS A 1 81 ? -0.178 -3.859 20.058 1.00 69.06 81 LYS A CA 1
ATOM 650 C C . LYS A 1 81 ? 0.129 -4.084 18.565 1.00 69.06 81 LYS A C 1
ATOM 652 O O . LYS A 1 81 ? 1.281 -4.009 18.157 1.00 69.06 81 LYS A O 1
ATOM 657 N N . CYS A 1 82 ? -0.871 -4.443 17.762 1.00 83.44 82 CYS A N 1
ATOM 658 C CA . CYS A 1 82 ? -0.698 -4.921 16.394 1.00 83.44 82 CYS A CA 1
ATOM 659 C C . CYS A 1 82 ? -0.715 -3.813 15.340 1.00 83.44 82 CYS A C 1
ATOM 661 O O . CYS A 1 82 ? -0.178 -4.023 14.257 1.00 83.44 82 CYS A O 1
ATOM 663 N N . TRP A 1 83 ? -1.291 -2.648 15.646 1.00 86.12 83 TRP A N 1
ATOM 664 C CA . TRP A 1 83 ? -1.324 -1.509 14.730 1.00 86.12 83 TRP A CA 1
ATOM 665 C C . TRP A 1 83 ? 0.072 -1.028 14.298 1.00 86.12 83 TRP A C 1
ATOM 667 O O . TRP A 1 83 ? 0.333 -1.043 13.094 1.00 86.12 83 TRP A O 1
ATOM 677 N N . PRO A 1 84 ? 1.004 -0.702 15.220 1.00 87.25 84 PRO A N 1
ATOM 678 C CA . PRO A 1 84 ? 2.296 -0.135 14.835 1.00 87.25 84 PRO A CA 1
ATOM 679 C C . PRO A 1 84 ? 3.082 -1.106 13.957 1.00 87.25 84 PRO A C 1
ATOM 681 O O . PRO A 1 84 ? 3.574 -0.725 12.907 1.00 87.25 84 PRO A O 1
ATOM 684 N N . MET A 1 85 ? 3.081 -2.394 14.316 1.00 88.50 85 MET A N 1
ATOM 685 C CA . MET A 1 85 ? 3.776 -3.438 13.560 1.00 88.50 85 MET A CA 1
ATOM 686 C C . MET A 1 85 ? 3.234 -3.620 12.134 1.00 88.50 85 MET A C 1
ATOM 688 O O . MET A 1 85 ? 3.982 -3.997 11.235 1.00 88.50 85 MET A O 1
ATOM 692 N N . LYS A 1 86 ? 1.938 -3.379 11.907 1.00 89.50 86 LYS A N 1
ATOM 693 C CA . LYS A 1 86 ? 1.354 -3.432 10.559 1.00 89.50 86 LYS A CA 1
ATOM 694 C C . LYS A 1 86 ? 1.717 -2.209 9.737 1.00 89.50 86 LYS A C 1
ATOM 696 O O . LYS A 1 86 ? 2.004 -2.361 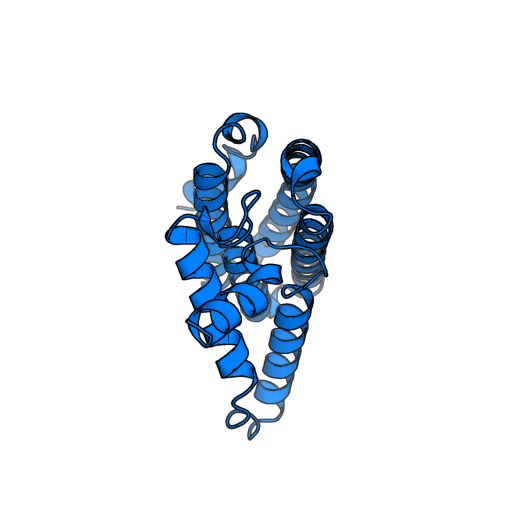8.553 1.00 89.50 86 LYS A O 1
ATOM 701 N N . CYS A 1 87 ? 1.720 -1.030 10.357 1.00 90.81 87 CYS A N 1
ATOM 702 C CA . CYS A 1 87 ? 2.236 0.170 9.712 1.00 90.81 87 CYS A CA 1
ATOM 703 C C . CYS A 1 87 ? 3.706 -0.030 9.333 1.00 90.81 87 CYS A C 1
ATOM 705 O O . CYS A 1 87 ? 4.049 0.178 8.179 1.00 90.81 87 CYS A O 1
ATOM 707 N N . ASP A 1 88 ? 4.531 -0.560 10.241 1.00 91.81 88 ASP A N 1
ATOM 708 C CA . ASP A 1 88 ? 5.944 -0.849 9.977 1.00 91.81 88 ASP A CA 1
ATOM 709 C C . ASP A 1 88 ? 6.109 -1.838 8.807 1.00 91.81 88 ASP A C 1
ATOM 711 O O . ASP A 1 88 ? 6.953 -1.644 7.935 1.00 91.81 88 ASP A O 1
ATOM 715 N N . ALA A 1 89 ? 5.284 -2.891 8.738 1.00 93.50 89 ALA A N 1
ATOM 716 C CA . ALA A 1 89 ? 5.306 -3.833 7.617 1.00 93.50 89 ALA A CA 1
ATOM 717 C C . ALA A 1 89 ? 4.995 -3.151 6.276 1.00 93.50 89 ALA A C 1
ATOM 719 O O . ALA A 1 89 ? 5.655 -3.442 5.278 1.00 93.50 89 ALA A O 1
ATOM 720 N N . ILE A 1 90 ? 4.023 -2.236 6.259 1.00 94.50 90 ILE A N 1
ATOM 721 C CA . ILE A 1 90 ? 3.676 -1.444 5.078 1.00 94.50 90 ILE A CA 1
ATOM 722 C C . ILE A 1 90 ? 4.818 -0.488 4.702 1.00 94.50 90 ILE A C 1
ATOM 724 O O . ILE A 1 90 ? 5.244 -0.505 3.547 1.00 94.50 90 ILE A O 1
ATOM 728 N N . CYS A 1 91 ? 5.347 0.285 5.658 1.00 94.50 91 CYS A N 1
ATOM 729 C CA . CYS A 1 91 ? 6.471 1.199 5.434 1.00 94.50 91 CYS A CA 1
ATOM 730 C C . CYS A 1 91 ? 7.668 0.464 4.839 1.00 94.50 91 CYS A C 1
ATOM 732 O O . CYS A 1 91 ? 8.218 0.896 3.836 1.00 94.50 91 CYS A O 1
ATOM 734 N N . ASN A 1 92 ? 8.030 -0.689 5.406 1.00 95.94 92 ASN A N 1
ATOM 735 C CA . ASN A 1 92 ? 9.175 -1.463 4.937 1.00 95.94 92 ASN A CA 1
ATOM 736 C C . ASN A 1 92 ? 9.003 -1.944 3.489 1.00 95.94 92 ASN A C 1
ATOM 738 O O . ASN A 1 92 ? 9.975 -1.992 2.746 1.00 95.94 92 ASN A O 1
ATOM 742 N N . VAL A 1 93 ? 7.786 -2.312 3.072 1.00 97.19 93 VAL A N 1
ATOM 743 C CA . VAL A 1 93 ? 7.538 -2.707 1.675 1.00 97.19 93 VAL A CA 1
ATOM 744 C C . VAL A 1 93 ? 7.553 -1.495 0.744 1.00 97.19 93 VAL A C 1
ATOM 746 O O . VAL A 1 93 ? 8.053 -1.602 -0.371 1.00 97.19 93 VAL A O 1
ATOM 749 N N . LEU A 1 94 ? 7.046 -0.341 1.182 1.00 96.38 94 LEU A N 1
ATOM 750 C CA . LEU A 1 94 ? 7.140 0.900 0.408 1.00 96.38 94 LEU A CA 1
ATOM 751 C C . LEU A 1 94 ? 8.591 1.375 0.253 1.00 96.38 94 LEU A C 1
ATOM 753 O O . LEU A 1 94 ? 8.980 1.776 -0.840 1.00 96.38 94 LEU A O 1
ATOM 757 N N . GLU A 1 95 ? 9.414 1.255 1.293 1.00 96.56 95 GLU A N 1
ATOM 758 C CA . GLU A 1 95 ? 10.851 1.535 1.214 1.00 96.56 95 GLU A CA 1
ATOM 759 C C . GLU A 1 95 ? 11.577 0.574 0.264 1.00 96.56 95 GLU A C 1
ATOM 761 O O . GLU A 1 95 ? 12.381 1.024 -0.551 1.00 96.56 95 GLU A O 1
ATOM 766 N N . ASP A 1 96 ? 11.247 -0.724 0.284 1.00 97.25 96 ASP A N 1
ATOM 767 C CA . ASP A 1 96 ? 11.784 -1.678 -0.697 1.00 97.25 96 ASP A CA 1
ATOM 768 C C . ASP A 1 96 ? 11.417 -1.271 -2.131 1.00 97.25 96 ASP A C 1
ATOM 770 O O . ASP A 1 96 ? 12.247 -1.367 -3.037 1.00 97.25 96 ASP A O 1
ATOM 774 N N . VAL A 1 97 ? 10.179 -0.806 -2.343 1.00 97.12 97 VAL A N 1
ATOM 775 C CA . VAL A 1 97 ? 9.732 -0.301 -3.644 1.00 97.12 97 VAL A CA 1
ATOM 776 C C . VAL A 1 97 ? 10.542 0.917 -4.063 1.00 97.12 97 VAL A C 1
ATOM 778 O O . VAL A 1 97 ? 11.034 0.961 -5.189 1.00 97.12 97 VAL A O 1
ATOM 781 N N . ARG A 1 98 ? 10.695 1.893 -3.165 1.00 96.75 98 ARG A N 1
ATOM 782 C CA . ARG A 1 98 ? 11.455 3.115 -3.427 1.00 96.75 98 ARG A CA 1
ATOM 783 C C . ARG A 1 98 ? 12.883 2.789 -3.853 1.00 96.75 98 ARG A C 1
ATOM 785 O O . ARG A 1 98 ? 13.301 3.217 -4.925 1.00 96.75 98 ARG A O 1
ATOM 792 N N . LEU A 1 99 ? 13.598 2.008 -3.043 1.00 96.75 99 LEU A N 1
ATOM 793 C CA . LEU A 1 99 ? 14.992 1.644 -3.300 1.00 96.75 99 LEU A CA 1
ATOM 794 C C . LEU A 1 99 ? 15.148 0.923 -4.640 1.00 96.75 99 LEU A C 1
ATOM 796 O O . LEU A 1 99 ? 16.027 1.260 -5.423 1.00 96.75 99 LEU A O 1
ATOM 800 N N . ARG A 1 100 ? 14.251 -0.012 -4.960 1.00 96.25 100 ARG A N 1
ATOM 801 C CA . ARG A 1 100 ? 14.318 -0.748 -6.228 1.00 96.25 100 ARG A CA 1
ATOM 802 C C . ARG A 1 100 ? 13.994 0.098 -7.445 1.00 96.25 100 ARG A C 1
ATOM 804 O O . ARG A 1 100 ? 14.594 -0.118 -8.487 1.00 96.25 100 ARG A O 1
ATOM 811 N N . LEU A 1 101 ? 13.065 1.046 -7.335 1.00 95.44 101 LEU A N 1
ATOM 812 C CA . LEU A 1 101 ? 12.803 1.997 -8.416 1.00 95.44 101 LEU A CA 1
ATOM 813 C C . LEU A 1 101 ? 13.984 2.952 -8.635 1.00 95.44 101 LEU A C 1
ATOM 815 O O . LEU A 1 101 ? 14.212 3.361 -9.770 1.00 95.44 101 LEU A O 1
ATOM 819 N N . GLU A 1 102 ? 14.725 3.298 -7.578 1.00 94.56 102 GLU A N 1
ATOM 820 C CA . GLU A 1 102 ? 15.956 4.096 -7.671 1.00 94.56 102 GLU A CA 1
ATOM 821 C C . GLU A 1 102 ? 17.121 3.297 -8.280 1.00 94.56 102 GLU A C 1
ATOM 823 O O . GLU A 1 102 ? 17.857 3.830 -9.109 1.00 94.56 102 GLU A O 1
ATOM 828 N N . GLU A 1 103 ? 17.281 2.028 -7.895 1.00 95.88 103 GLU A N 1
ATOM 829 C CA . GLU A 1 103 ? 18.349 1.143 -8.377 1.00 95.88 103 GLU A CA 1
ATOM 830 C C . GLU A 1 103 ? 18.107 0.641 -9.807 1.00 95.88 103 GLU A C 1
ATOM 832 O O . GLU A 1 103 ? 19.020 0.636 -10.633 1.00 95.88 103 GLU A O 1
ATOM 837 N N . ASP A 1 104 ? 16.881 0.205 -10.099 1.00 95.44 104 ASP A N 1
ATOM 838 C CA . ASP A 1 104 ? 16.491 -0.399 -11.370 1.00 95.44 104 ASP A CA 1
ATOM 839 C C . ASP A 1 104 ? 15.045 -0.017 -11.756 1.00 95.44 104 ASP A C 1
ATOM 841 O O . ASP A 1 104 ? 14.086 -0.764 -11.514 1.00 95.44 104 ASP A O 1
ATOM 845 N N . PRO A 1 105 ? 14.872 1.130 -12.441 1.00 93.88 105 PRO A N 1
ATOM 846 C CA . PRO A 1 105 ? 13.574 1.595 -12.927 1.00 93.88 105 PRO A CA 1
ATOM 847 C C . PRO A 1 105 ? 12.835 0.594 -13.837 1.00 93.88 105 PRO A C 1
ATOM 849 O O . PRO A 1 105 ? 11.611 0.678 -13.992 1.00 93.88 105 PRO A O 1
ATOM 852 N N . SER A 1 106 ? 13.538 -0.379 -14.435 1.00 92.50 106 SER A N 1
ATOM 853 C CA . SER A 1 106 ? 12.910 -1.401 -15.281 1.00 92.50 106 SER A CA 1
ATOM 854 C C . SER A 1 106 ? 12.007 -2.357 -14.487 1.00 92.50 106 SER A C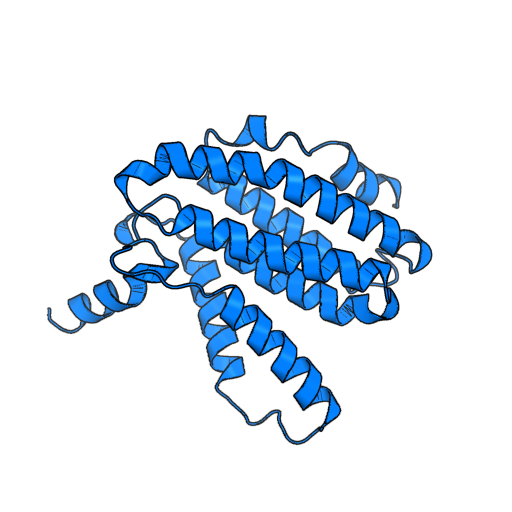 1
ATOM 856 O O . SER A 1 106 ? 11.052 -2.904 -15.043 1.00 92.50 106 SER A O 1
ATOM 858 N N . GLN A 1 107 ? 12.202 -2.468 -13.165 1.00 93.25 107 GLN A N 1
ATOM 859 C CA . GLN A 1 107 ? 11.367 -3.281 -12.269 1.00 93.25 107 GLN A CA 1
ATOM 860 C C . GLN A 1 107 ? 9.996 -2.669 -11.957 1.00 93.25 107 GLN A C 1
ATOM 862 O O . GLN A 1 107 ? 9.239 -3.234 -11.163 1.00 93.25 107 GLN A O 1
ATOM 867 N N . ARG A 1 108 ? 9.627 -1.547 -12.588 1.00 94.44 108 ARG A N 1
ATOM 868 C CA . ARG A 1 108 ? 8.346 -0.847 -12.382 1.00 94.44 108 ARG A CA 1
ATOM 869 C C . ARG A 1 108 ? 7.121 -1.763 -12.329 1.00 94.44 108 ARG A C 1
ATOM 871 O O . ARG A 1 108 ? 6.243 -1.563 -11.496 1.00 94.44 108 ARG A O 1
ATOM 878 N N . PHE A 1 109 ? 7.071 -2.801 -13.166 1.00 94.31 109 PHE A N 1
ATOM 879 C CA . PHE A 1 109 ? 5.946 -3.734 -13.202 1.00 94.31 109 PHE A CA 1
ATOM 880 C C . PHE A 1 109 ? 5.851 -4.563 -11.920 1.00 94.31 109 PHE A C 1
ATOM 882 O O . PHE A 1 109 ? 4.776 -4.638 -11.325 1.00 94.31 109 PHE A O 1
ATOM 889 N N . LEU A 1 110 ? 6.963 -5.125 -11.444 1.00 95.06 110 LEU A N 1
ATOM 890 C CA . LEU A 1 110 ? 7.009 -5.859 -10.179 1.00 95.06 110 LEU A CA 1
ATOM 891 C C . LEU A 1 110 ? 6.695 -4.933 -8.997 1.00 95.06 110 LEU A C 1
ATOM 893 O O . LEU A 1 110 ? 5.863 -5.250 -8.148 1.00 95.06 110 LEU A O 1
ATOM 897 N N . MET A 1 111 ? 7.289 -3.740 -8.994 1.00 97.06 111 MET A N 1
ATOM 898 C CA . MET A 1 111 ? 7.056 -2.727 -7.964 1.00 97.06 111 MET A CA 1
ATOM 899 C C . MET A 1 111 ? 5.597 -2.272 -7.917 1.00 97.06 111 MET A C 1
ATOM 901 O O . MET A 1 111 ? 5.034 -2.083 -6.840 1.00 97.06 111 MET A O 1
ATOM 905 N N . SER A 1 112 ? 4.920 -2.204 -9.063 1.00 96.56 112 SER A N 1
ATOM 906 C CA . SER A 1 112 ? 3.491 -1.907 -9.100 1.00 96.56 112 SER A CA 1
ATOM 907 C C . SER A 1 112 ? 2.652 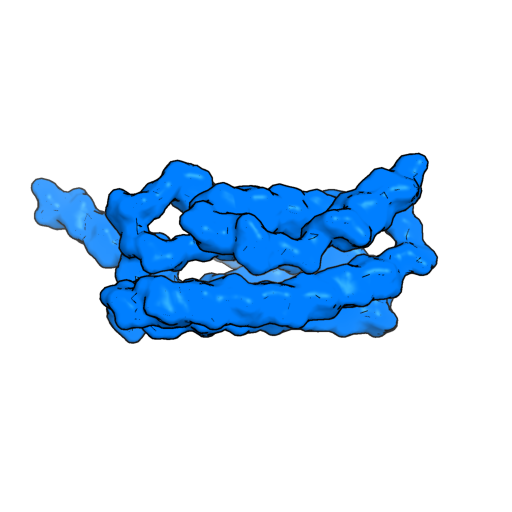-2.966 -8.380 1.00 96.56 112 SER A C 1
ATOM 909 O O . SER A 1 112 ? 1.649 -2.626 -7.751 1.00 96.56 112 SER A O 1
ATOM 911 N N . GLN A 1 113 ? 3.051 -4.242 -8.429 1.00 96.69 113 GLN A N 1
ATOM 912 C CA . GLN A 1 113 ? 2.361 -5.313 -7.712 1.00 96.69 113 GLN A CA 1
ATOM 913 C C . GLN A 1 113 ? 2.604 -5.205 -6.203 1.00 96.69 113 GLN A C 1
ATOM 915 O O . GLN A 1 113 ? 1.690 -5.463 -5.423 1.00 96.69 113 GLN A O 1
ATOM 920 N N . TYR A 1 114 ? 3.789 -4.748 -5.782 1.00 97.56 114 TYR A N 1
ATOM 921 C CA . TYR A 1 114 ? 4.086 -4.488 -4.368 1.00 97.56 114 TYR A CA 1
ATOM 922 C C . TYR A 1 114 ? 3.193 -3.373 -3.832 1.00 97.56 114 TYR A C 1
ATOM 924 O O . TYR A 1 114 ? 2.548 -3.544 -2.799 1.00 97.56 114 TYR A O 1
ATOM 932 N N . ILE A 1 115 ? 3.083 -2.273 -4.581 1.00 96.69 115 ILE A N 1
ATOM 933 C CA . ILE A 1 115 ? 2.201 -1.150 -4.249 1.00 96.69 115 ILE A CA 1
ATOM 934 C C . ILE A 1 115 ? 0.729 -1.599 -4.180 1.00 96.69 115 ILE A C 1
ATOM 936 O O . ILE A 1 115 ? 0.002 -1.174 -3.287 1.00 96.69 115 ILE A O 1
ATOM 940 N N . ASP A 1 116 ? 0.277 -2.489 -5.070 1.00 96.94 116 ASP A N 1
ATOM 941 C CA . ASP A 1 116 ? -1.099 -3.016 -5.047 1.00 96.94 116 ASP A CA 1
ATOM 942 C C . ASP A 1 116 ? -1.376 -3.875 -3.802 1.00 96.94 116 ASP A C 1
ATOM 944 O O . ASP A 1 116 ? -2.419 -3.731 -3.161 1.00 96.94 116 ASP A O 1
ATOM 948 N N . MET A 1 117 ? -0.423 -4.735 -3.415 1.00 96.69 117 MET A N 1
ATOM 949 C CA . MET A 1 117 ? -0.503 -5.491 -2.160 1.00 96.69 117 MET A CA 1
ATOM 950 C C . MET A 1 117 ? -0.549 -4.536 -0.960 1.00 96.69 117 MET A C 1
ATOM 952 O O . MET A 1 117 ? -1.418 -4.668 -0.096 1.00 96.69 117 MET A O 1
ATOM 956 N N . VAL A 1 118 ? 0.317 -3.517 -0.932 1.00 96.44 118 VAL A N 1
ATOM 957 C CA . VAL A 1 118 ? 0.306 -2.478 0.109 1.00 96.44 118 VAL A CA 1
ATOM 958 C C . VAL A 1 118 ? -1.051 -1.777 0.182 1.00 96.44 118 VAL A C 1
ATOM 960 O O . VAL A 1 118 ? -1.597 -1.657 1.279 1.00 96.44 118 VAL A O 1
ATOM 963 N N . ALA A 1 119 ? -1.630 -1.375 -0.954 1.00 95.75 119 ALA A N 1
ATOM 964 C CA . ALA A 1 119 ? -2.927 -0.704 -0.997 1.00 95.75 119 ALA A CA 1
ATOM 965 C C . ALA A 1 119 ? -4.000 -1.539 -0.292 1.00 95.75 119 ALA A C 1
ATOM 967 O O . ALA A 1 119 ? -4.669 -1.049 0.616 1.00 95.75 119 ALA A O 1
ATOM 968 N N . ARG A 1 120 ? -4.124 -2.828 -0.631 1.00 94.75 120 ARG A N 1
ATOM 969 C CA . ARG A 1 120 ? -5.108 -3.730 -0.003 1.00 94.75 120 ARG A CA 1
ATOM 970 C C . ARG A 1 120 ? -4.882 -3.864 1.499 1.00 94.75 120 ARG A C 1
ATOM 972 O O . ARG A 1 120 ? -5.845 -3.804 2.261 1.00 94.75 120 ARG A O 1
ATOM 979 N N . HIS A 1 121 ? -3.626 -3.987 1.932 1.00 93.38 121 HIS A N 1
ATOM 980 C CA . HIS A 1 121 ? -3.277 -4.057 3.352 1.00 93.38 121 HIS A CA 1
ATOM 981 C C . HIS A 1 121 ? -3.619 -2.774 4.113 1.00 93.38 121 HIS A C 1
ATOM 983 O O . HIS A 1 121 ? -4.135 -2.862 5.229 1.00 93.38 121 HIS A O 1
ATOM 989 N N . PHE A 1 122 ? -3.422 -1.614 3.487 1.00 90.75 122 PHE A N 1
ATOM 990 C CA . PHE A 1 122 ? -3.925 -0.329 3.966 1.00 90.75 122 PHE A CA 1
ATOM 991 C C . PHE A 1 122 ? -5.448 -0.326 4.081 1.00 90.75 122 PHE A C 1
ATOM 993 O O . PHE A 1 122 ? -5.999 0.022 5.119 1.00 90.75 122 PHE A O 1
ATOM 1000 N N . GLY A 1 123 ? -6.145 -0.769 3.035 1.00 91.25 123 GLY A N 1
ATOM 1001 C CA . GLY A 1 123 ? -7.604 -0.755 2.983 1.00 91.25 123 GLY A CA 1
ATOM 1002 C C . GLY A 1 123 ? -8.277 -1.622 4.053 1.00 91.25 123 GLY A C 1
ATOM 1003 O O . GLY A 1 123 ? -9.397 -1.322 4.460 1.00 91.25 123 GLY A O 1
ATOM 1004 N N . ARG A 1 124 ? -7.585 -2.650 4.562 1.00 91.00 124 ARG A N 1
ATOM 1005 C CA . ARG A 1 124 ? -8.024 -3.478 5.703 1.00 91.00 124 ARG A CA 1
ATOM 1006 C C . ARG A 1 124 ? -7.382 -3.097 7.045 1.00 91.00 124 ARG A C 1
ATOM 1008 O O . ARG A 1 124 ? -7.466 -3.865 8.008 1.00 91.00 124 ARG A O 1
ATOM 1015 N N . LEU A 1 125 ? -6.656 -1.983 7.121 1.00 88.50 125 LEU A N 1
ATOM 1016 C CA . LEU A 1 125 ? -6.014 -1.518 8.348 1.00 88.50 125 LEU A CA 1
ATOM 1017 C C . LEU A 1 125 ? -7.062 -0.822 9.230 1.00 88.50 125 LEU A C 1
ATOM 1019 O O . LEU A 1 125 ? -7.582 0.233 8.885 1.00 88.50 125 LEU A O 1
ATOM 1023 N N . THR A 1 126 ? -7.434 -1.437 10.350 1.00 83.69 126 THR A N 1
ATOM 1024 C CA . THR A 1 126 ? -8.512 -0.951 11.226 1.00 83.69 126 THR A CA 1
ATOM 1025 C C . THR A 1 126 ? -7.976 -0.682 12.626 1.00 83.69 126 THR A C 1
ATOM 1027 O O . THR A 1 126 ? -7.116 -1.418 13.116 1.00 83.69 126 THR A O 1
ATOM 1030 N N . LEU A 1 127 ? -8.509 0.363 13.262 1.00 77.06 127 LEU A N 1
ATOM 1031 C CA . LEU A 1 127 ? -8.334 0.623 14.696 1.00 77.06 127 LEU A CA 1
ATOM 1032 C C . LEU A 1 127 ? -9.366 -0.131 15.549 1.00 77.06 127 LEU A C 1
ATOM 1034 O O . LEU A 1 127 ? -9.211 -0.250 16.759 1.00 77.06 127 LEU A O 1
ATOM 1038 N N . GLU A 1 128 ? -10.396 -0.673 14.903 1.00 75.56 128 GLU A N 1
ATOM 1039 C CA . GLU A 1 128 ? -11.525 -1.345 15.535 1.00 75.56 128 GLU A CA 1
ATOM 1040 C C . GLU A 1 128 ? -11.363 -2.874 15.538 1.00 75.56 128 GLU A C 1
ATOM 1042 O O . GLU A 1 128 ? -10.705 -3.472 14.670 1.00 75.56 128 GLU A O 1
ATOM 1047 N N . ALA A 1 129 ? -12.013 -3.515 16.512 1.00 72.38 129 ALA A N 1
ATOM 1048 C CA . ALA A 1 129 ? -12.228 -4.957 16.544 1.00 72.38 129 ALA A CA 1
ATOM 1049 C C . ALA A 1 129 ? -13.008 -5.455 15.310 1.00 72.38 129 ALA A C 1
ATOM 1051 O O . ALA A 1 129 ? -13.772 -4.710 14.693 1.00 72.38 129 ALA A O 1
ATOM 1052 N N . TYR A 1 130 ? -12.839 -6.741 14.976 1.00 73.19 130 TYR A N 1
ATOM 1053 C CA . TYR A 1 130 ? -13.475 -7.369 13.806 1.00 73.19 130 TYR A CA 1
ATOM 1054 C C . TYR A 1 130 ? -14.988 -7.102 13.713 1.00 73.19 130 TYR A C 1
ATOM 1056 O O . TYR A 1 130 ? -15.474 -6.730 12.652 1.00 73.19 130 TYR A O 1
ATOM 1064 N N . GLU A 1 131 ? -15.710 -7.235 14.828 1.00 71.12 131 GLU A N 1
ATOM 1065 C CA . GLU A 1 131 ? -17.178 -7.119 14.899 1.00 71.12 131 GLU A CA 1
ATOM 1066 C C . GLU A 1 131 ? -17.710 -5.733 14.500 1.00 71.12 131 GLU A C 1
ATOM 1068 O O . GLU A 1 131 ? -18.844 -5.619 14.047 1.00 71.12 131 GLU A O 1
ATOM 1073 N N . ASN A 1 132 ? -16.880 -4.695 14.620 1.00 76.88 132 ASN A N 1
ATOM 1074 C CA . ASN A 1 132 ? -17.246 -3.316 14.291 1.00 76.88 132 ASN A CA 1
ATOM 1075 C C . ASN A 1 132 ? -16.675 -2.864 12.943 1.00 76.88 132 ASN A C 1
ATOM 1077 O O . ASN A 1 132 ? -16.888 -1.731 12.531 1.00 76.88 132 ASN A O 1
ATOM 1081 N N . THR A 1 133 ? -15.940 -3.740 12.253 1.00 83.00 133 THR A N 1
ATOM 1082 C CA . THR A 1 133 ? -15.225 -3.356 11.043 1.00 83.00 133 THR A CA 1
ATOM 1083 C C . THR A 1 133 ? -16.187 -3.120 9.883 1.00 83.00 133 THR A C 1
ATOM 1085 O O . THR A 1 133 ? -17.033 -3.954 9.565 1.00 83.00 133 THR A O 1
ATOM 1088 N N . ASP A 1 134 ? -16.015 -2.001 9.187 1.00 87.56 134 ASP A N 1
ATOM 1089 C CA . ASP A 1 134 ? -16.870 -1.658 8.061 1.00 87.56 134 ASP A CA 1
ATOM 1090 C C . ASP A 1 134 ? -16.661 -2.567 6.830 1.00 87.56 134 ASP A C 1
ATOM 1092 O O . ASP A 1 134 ? -15.596 -3.151 6.594 1.00 87.56 134 ASP A O 1
ATOM 1096 N N . ALA A 1 135 ? -17.695 -2.641 5.987 1.00 89.62 135 ALA A N 1
ATOM 1097 C CA . ALA A 1 135 ? -17.748 -3.536 4.830 1.00 89.62 135 ALA A CA 1
ATOM 1098 C C . ALA A 1 135 ? -16.612 -3.327 3.812 1.00 89.62 135 ALA A C 1
ATOM 1100 O O . ALA A 1 135 ? -16.275 -4.252 3.068 1.00 89.62 135 ALA A O 1
ATOM 1101 N N . PHE A 1 136 ? -16.012 -2.131 3.750 1.00 92.19 136 PHE A N 1
ATOM 1102 C CA . PHE A 1 136 ? -14.882 -1.889 2.858 1.00 92.19 136 PHE A CA 1
ATOM 1103 C C . PHE A 1 136 ? -13.643 -2.652 3.328 1.00 92.19 136 PHE A C 1
ATOM 1105 O O . PHE A 1 136 ? -13.049 -3.378 2.534 1.00 92.19 136 PHE A O 1
ATOM 1112 N N . ALA A 1 137 ? -13.285 -2.554 4.610 1.00 90.75 137 ALA A N 1
ATOM 1113 C CA . ALA A 1 137 ? -12.140 -3.282 5.151 1.00 90.75 137 ALA A CA 1
ATOM 1114 C C . ALA A 1 137 ? -12.332 -4.801 5.080 1.00 90.75 137 ALA A C 1
ATOM 1116 O O . ALA A 1 137 ? -11.394 -5.507 4.706 1.00 90.75 137 ALA A O 1
ATOM 1117 N N . ILE A 1 138 ? -13.549 -5.299 5.334 1.00 90.06 138 ILE A N 1
ATOM 1118 C CA . ILE A 1 138 ? -13.887 -6.721 5.148 1.00 90.06 138 ILE A CA 1
ATOM 1119 C C . ILE A 1 138 ? -13.640 -7.150 3.696 1.00 90.06 138 ILE A C 1
ATOM 1121 O O . ILE A 1 138 ? -12.999 -8.171 3.452 1.00 90.06 138 ILE A O 1
ATOM 1125 N N . ARG A 1 139 ? -14.087 -6.353 2.717 1.00 91.81 139 ARG A N 1
ATOM 1126 C CA . ARG A 1 139 ? -13.861 -6.642 1.294 1.00 91.81 139 ARG A CA 1
ATOM 1127 C C . ARG A 1 139 ? -12.373 -6.702 0.954 1.00 91.81 139 ARG A C 1
ATOM 1129 O O . ARG A 1 139 ? -11.960 -7.615 0.247 1.00 91.81 139 ARG A O 1
ATOM 1136 N N . GLN A 1 140 ? -11.567 -5.763 1.450 1.00 94.06 140 GLN A N 1
ATOM 1137 C CA . GLN A 1 140 ? -10.121 -5.784 1.201 1.00 94.06 140 GLN A CA 1
ATOM 1138 C C . GLN A 1 140 ? -9.446 -6.998 1.847 1.00 94.06 140 GLN A C 1
ATOM 1140 O O . GLN A 1 140 ? -8.554 -7.595 1.252 1.00 94.06 140 GLN A O 1
ATOM 1145 N N . ASP A 1 141 ? -9.908 -7.424 3.020 1.00 91.44 141 ASP A N 1
ATOM 1146 C CA . ASP A 1 141 ? -9.412 -8.635 3.670 1.00 91.44 141 ASP A CA 1
ATOM 1147 C C . ASP A 1 141 ? -9.766 -9.915 2.898 1.00 91.44 141 ASP A C 1
ATOM 1149 O O . ASP A 1 141 ? -8.920 -10.794 2.753 1.00 91.44 141 ASP A O 1
ATOM 1153 N N . MET A 1 142 ? -10.963 -9.993 2.307 1.00 90.75 142 MET A N 1
ATOM 1154 C CA . MET A 1 142 ? -11.316 -11.080 1.383 1.00 90.75 142 MET A CA 1
ATOM 1155 C C . MET A 1 142 ? -10.402 -11.111 0.151 1.00 90.75 142 MET A C 1
ATOM 1157 O O . MET A 1 142 ? -9.995 -12.187 -0.282 1.00 90.75 142 MET A O 1
ATOM 1161 N N . MET A 1 143 ? -10.046 -9.947 -0.402 1.00 92.62 143 MET A N 1
ATOM 1162 C CA . MET A 1 143 ? -9.129 -9.863 -1.546 1.00 92.62 143 MET A CA 1
ATOM 1163 C C . MET A 1 143 ? -7.722 -10.362 -1.191 1.00 92.62 143 MET A C 1
ATOM 1165 O O . MET A 1 143 ? -7.109 -11.065 -1.993 1.00 92.62 143 MET A O 1
ATOM 1169 N N . VAL A 1 144 ? -7.226 -10.043 0.011 1.00 91.44 144 VAL A N 1
ATOM 1170 C CA . VAL A 1 144 ? -5.941 -10.567 0.508 1.00 91.44 144 VAL A CA 1
ATOM 1171 C C . VAL A 1 144 ? -6.004 -12.086 0.694 1.00 91.44 144 VAL A C 1
ATOM 1173 O O . VAL A 1 144 ? -5.082 -12.788 0.293 1.00 91.44 144 VAL A O 1
ATOM 1176 N N . ASP A 1 145 ? -7.104 -12.626 1.222 1.00 89.81 145 ASP A N 1
ATOM 1177 C CA . ASP A 1 145 ? -7.279 -14.079 1.352 1.00 89.81 145 ASP A CA 1
ATOM 1178 C C . ASP A 1 145 ? -7.284 -14.803 -0.001 1.00 89.81 145 ASP A C 1
ATOM 1180 O O . ASP A 1 145 ? -6.680 -15.868 -0.136 1.00 89.81 145 ASP A O 1
ATOM 1184 N N . MET A 1 146 ? -7.946 -14.231 -1.012 1.00 89.75 146 MET A N 1
ATOM 1185 C CA . MET A 1 146 ? -7.946 -14.775 -2.374 1.00 89.75 146 MET A CA 1
ATOM 1186 C C . MET A 1 146 ? -6.540 -14.777 -2.983 1.00 89.75 146 MET A C 1
ATOM 1188 O O . MET A 1 146 ? -6.166 -15.712 -3.693 1.00 89.75 146 MET A O 1
ATOM 1192 N N . GLU A 1 147 ? -5.749 -13.744 -2.703 1.00 89.25 147 GLU A N 1
ATOM 1193 C CA . GLU A 1 147 ? -4.356 -13.656 -3.130 1.00 89.25 147 GLU A CA 1
ATOM 1194 C C . GLU A 1 147 ? -3.466 -14.678 -2.411 1.00 89.25 147 GLU A C 1
ATOM 1196 O O . GLU A 1 147 ? -2.701 -15.392 -3.062 1.00 89.25 147 GLU A O 1
ATOM 1201 N N . GLU A 1 148 ? -3.623 -14.848 -1.100 1.00 88.19 148 GLU A N 1
ATOM 1202 C CA . GLU A 1 148 ? -2.925 -15.896 -0.349 1.00 88.19 148 GLU A CA 1
ATOM 1203 C C . GLU A 1 148 ? -3.301 -17.300 -0.841 1.00 88.19 148 GLU A C 1
ATOM 1205 O O . GLU A 1 148 ? -2.441 -18.178 -0.947 1.00 88.19 148 GLU A O 1
ATOM 1210 N N . GLU A 1 149 ? -4.565 -17.523 -1.203 1.00 87.25 149 GLU A N 1
ATOM 1211 C CA . GLU A 1 149 ? -5.008 -18.778 -1.809 1.00 87.25 149 GLU A CA 1
ATOM 1212 C C . GLU A 1 149 ? -4.389 -18.987 -3.198 1.00 87.25 149 GLU A C 1
ATOM 1214 O O . GLU A 1 149 ? -3.904 -20.078 -3.510 1.00 87.25 149 GLU A O 1
ATOM 1219 N N . ARG A 1 150 ? -4.297 -17.932 -4.015 1.00 85.00 150 ARG A N 1
ATOM 1220 C CA . ARG A 1 150 ? -3.550 -17.965 -5.281 1.00 85.00 150 ARG A CA 1
ATOM 1221 C C . ARG A 1 150 ? -2.078 -18.324 -5.047 1.00 85.00 150 ARG A C 1
ATOM 1223 O O . ARG A 1 150 ? -1.518 -19.094 -5.825 1.00 85.00 150 ARG A O 1
ATOM 1230 N N . PHE A 1 151 ? -1.459 -17.831 -3.972 1.00 85.06 151 PHE A N 1
ATOM 1231 C CA . PHE A 1 151 ? -0.093 -18.199 -3.587 1.00 85.06 151 PHE A CA 1
ATOM 1232 C C . PHE A 1 151 ? 0.037 -19.605 -2.977 1.00 85.06 151 PHE A C 1
ATOM 1234 O O . PHE A 1 151 ? 1.141 -20.144 -2.908 1.00 85.06 151 PHE A O 1
ATOM 1241 N N . ARG A 1 152 ? -1.043 -20.232 -2.506 1.00 81.88 152 ARG A N 1
ATOM 1242 C CA . ARG A 1 152 ? -1.025 -21.647 -2.092 1.00 81.88 152 ARG A CA 1
ATOM 1243 C C . ARG A 1 152 ? -1.162 -22.591 -3.279 1.00 81.88 152 ARG A C 1
ATOM 1245 O O . ARG A 1 152 ? -0.558 -23.662 -3.278 1.00 81.88 152 ARG A O 1
ATOM 1252 N N . ASN A 1 153 ? -1.909 -22.183 -4.298 1.00 76.50 153 ASN A N 1
ATOM 1253 C CA . ASN A 1 153 ? -2.184 -22.996 -5.474 1.00 76.50 153 ASN A CA 1
ATOM 1254 C C . ASN A 1 153 ? -1.004 -22.982 -6.464 1.00 76.50 153 ASN A C 1
ATOM 1256 O O . ASN A 1 153 ? -0.975 -22.266 -7.460 1.00 76.50 153 ASN A O 1
ATOM 1260 N N . GLU A 1 154 ? -0.021 -23.838 -6.172 1.00 60.22 154 GLU A N 1
ATOM 1261 C CA . GLU A 1 154 ? 1.300 -23.988 -6.810 1.00 60.22 154 GLU A CA 1
ATOM 1262 C C . GLU A 1 154 ? 1.338 -24.356 -8.310 1.00 60.22 154 GLU A C 1
ATOM 1264 O O . GLU A 1 154 ? 2.425 -24.560 -8.854 1.00 60.22 154 GLU A O 1
ATOM 1269 N N . ARG A 1 155 ? 0.207 -24.420 -9.025 1.00 59.03 155 ARG A N 1
ATOM 1270 C CA . ARG A 1 155 ? 0.179 -24.845 -10.444 1.00 59.03 155 ARG A CA 1
ATOM 1271 C C . ARG A 1 155 ? 0.911 -23.896 -11.411 1.00 59.03 155 ARG A C 1
ATOM 1273 O O . ARG A 1 155 ? 1.099 -24.252 -12.567 1.00 59.03 155 ARG A O 1
ATOM 1280 N N . LEU A 1 156 ? 1.360 -22.727 -10.950 1.00 57.28 156 LEU A N 1
ATOM 1281 C CA . LEU A 1 156 ? 2.054 -21.707 -11.752 1.00 57.28 156 LEU A CA 1
ATOM 1282 C C . LEU A 1 156 ? 3.589 -21.893 -11.828 1.00 57.28 156 LEU A C 1
ATOM 1284 O O . LEU A 1 156 ? 4.283 -21.038 -12.362 1.00 57.28 156 LEU A O 1
ATOM 1288 N N . LYS A 1 157 ? 4.136 -22.999 -11.303 1.00 56.00 157 LYS A N 1
ATOM 1289 C CA . LYS A 1 157 ? 5.588 -23.242 -11.151 1.00 56.00 157 LYS A CA 1
ATOM 1290 C C . LYS A 1 157 ? 6.350 -23.701 -12.401 1.00 56.00 157 LYS A C 1
ATOM 1292 O O . LYS A 1 157 ? 7.565 -23.862 -12.317 1.00 56.00 157 LYS A O 1
ATOM 1297 N N . ASN A 1 158 ? 5.674 -23.965 -13.517 1.00 61.03 158 ASN A N 1
ATOM 1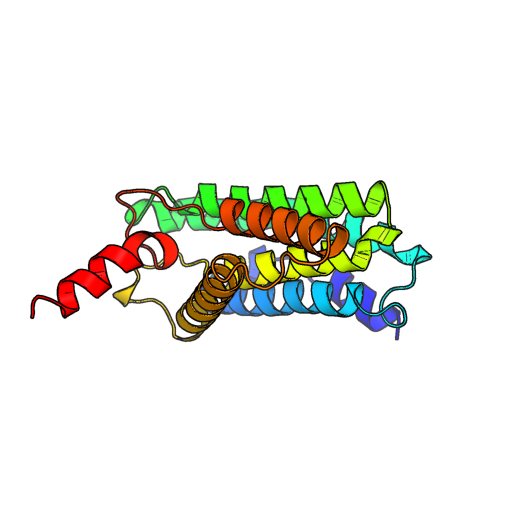298 C CA . ASN A 1 158 ? 6.314 -24.643 -14.653 1.00 61.03 158 ASN A CA 1
ATOM 1299 C C . ASN A 1 158 ? 7.260 -23.742 -15.467 1.00 61.03 158 ASN A C 1
ATOM 1301 O O . ASN A 1 158 ? 7.999 -24.257 -16.300 1.00 61.03 158 ASN A O 1
ATOM 1305 N N . ASP A 1 159 ? 7.283 -22.435 -15.193 1.00 68.62 159 ASP A N 1
ATOM 1306 C CA . ASP A 1 159 ? 8.250 -21.489 -15.750 1.00 68.62 159 ASP A CA 1
ATOM 1307 C C . ASP A 1 159 ? 9.211 -20.991 -14.637 1.00 68.62 159 ASP A C 1
ATOM 1309 O O . ASP A 1 159 ? 8.746 -20.491 -13.603 1.00 68.62 159 ASP A O 1
ATOM 1313 N N . PRO A 1 160 ? 10.544 -21.144 -14.791 1.00 71.38 160 PRO A N 1
ATOM 1314 C CA . PRO A 1 160 ? 11.532 -20.738 -13.787 1.00 71.38 160 PRO A CA 1
ATOM 1315 C C . PRO A 1 160 ? 11.557 -19.239 -13.451 1.00 71.38 160 PRO A C 1
ATOM 1317 O O . PRO A 1 160 ? 11.837 -18.893 -12.294 1.00 71.38 160 PRO A O 1
ATOM 1320 N N . GLU A 1 161 ? 11.294 -18.359 -14.423 1.00 70.06 161 GLU A N 1
ATOM 1321 C CA . GLU A 1 161 ? 11.298 -16.901 -14.237 1.00 70.06 161 GLU A CA 1
ATOM 1322 C C . GLU A 1 161 ? 10.009 -16.446 -13.563 1.00 70.06 161 GLU A C 1
ATOM 1324 O O . GLU A 1 161 ? 10.060 -15.788 -12.520 1.00 70.06 161 GLU A O 1
ATOM 1329 N N . VAL A 1 162 ? 8.863 -16.930 -14.053 1.00 71.88 162 VAL A N 1
ATOM 1330 C CA . VAL A 1 162 ? 7.558 -16.715 -13.403 1.00 71.88 162 VAL A CA 1
ATOM 1331 C C . VAL A 1 162 ? 7.588 -17.251 -11.973 1.00 71.88 162 VAL A C 1
ATOM 1333 O O . VAL A 1 162 ? 7.099 -16.615 -11.042 1.00 71.88 162 VAL A O 1
ATOM 1336 N N . GLY A 1 163 ? 8.242 -18.394 -11.754 1.00 79.44 163 GLY A N 1
ATOM 1337 C CA . GLY A 1 163 ? 8.437 -18.967 -10.430 1.00 79.44 163 GLY A CA 1
ATOM 1338 C C . GLY A 1 163 ? 9.290 -18.098 -9.500 1.00 79.44 163 GLY A C 1
ATOM 1339 O O . GLY A 1 163 ? 9.104 -18.166 -8.283 1.00 79.44 163 GLY A O 1
ATOM 1340 N N . ARG A 1 164 ? 10.223 -17.290 -10.025 1.00 83.38 164 ARG A N 1
ATOM 1341 C CA . ARG A 1 164 ? 11.036 -16.363 -9.222 1.00 83.38 164 ARG A CA 1
ATOM 1342 C C . ARG A 1 164 ? 10.209 -15.162 -8.781 1.00 83.38 164 ARG A C 1
ATOM 1344 O O . ARG A 1 164 ? 10.112 -14.947 -7.575 1.00 83.38 164 ARG A O 1
ATOM 1351 N N . GLU A 1 165 ? 9.583 -14.461 -9.723 1.00 86.25 165 GLU A N 1
ATOM 1352 C CA . GLU A 1 165 ? 8.724 -13.306 -9.431 1.00 86.25 165 GLU A CA 1
ATOM 1353 C C . GLU A 1 165 ? 7.602 -13.696 -8.461 1.00 86.25 165 GLU A C 1
ATOM 1355 O O . GLU A 1 165 ? 7.373 -13.051 -7.440 1.00 86.25 165 GLU A O 1
ATOM 1360 N N . TRP A 1 166 ? 6.968 -14.843 -8.709 1.00 85.81 166 TRP A N 1
ATOM 1361 C CA . TRP A 1 166 ? 5.906 -15.365 -7.859 1.00 85.81 166 TRP A CA 1
ATOM 1362 C C . TRP A 1 166 ? 6.371 -15.652 -6.424 1.00 85.81 166 TRP A C 1
ATOM 1364 O O . TRP A 1 166 ? 5.648 -15.362 -5.468 1.00 85.81 166 TRP A O 1
ATOM 1374 N N . ARG A 1 167 ? 7.579 -16.209 -6.239 1.00 87.88 167 ARG A N 1
ATOM 1375 C CA . ARG A 1 167 ? 8.150 -16.431 -4.896 1.00 87.88 167 ARG A CA 1
ATOM 1376 C C . ARG A 1 167 ? 8.403 -15.113 -4.178 1.00 87.88 167 ARG A C 1
ATOM 1378 O O . ARG A 1 167 ? 8.210 -15.049 -2.965 1.00 87.88 167 ARG A O 1
ATOM 1385 N N . GLU A 1 168 ? 8.823 -14.099 -4.920 1.00 92.38 168 GLU A N 1
ATOM 1386 C CA . GLU A 1 168 ? 9.094 -12.771 -4.393 1.00 92.38 168 GLU A CA 1
ATOM 1387 C C . GLU A 1 168 ? 7.814 -12.078 -3.923 1.00 92.38 168 GLU A C 1
ATOM 1389 O O . GLU A 1 168 ? 7.710 -11.691 -2.759 1.00 92.38 168 GLU A O 1
ATOM 1394 N N . LEU A 1 169 ? 6.789 -12.055 -4.778 1.00 93.00 169 LEU A N 1
ATOM 1395 C CA . LEU A 1 169 ? 5.463 -11.530 -4.454 1.00 93.00 169 LEU A CA 1
ATOM 1396 C C . LEU A 1 169 ? 4.868 -12.227 -3.227 1.00 93.00 169 LEU A C 1
ATOM 1398 O O . LEU A 1 169 ? 4.381 -11.576 -2.303 1.00 93.00 169 LEU A O 1
ATOM 1402 N N . ARG A 1 170 ? 4.989 -13.557 -3.156 1.00 91.81 170 ARG A N 1
ATOM 1403 C CA . ARG A 1 170 ? 4.551 -14.329 -1.989 1.00 91.81 170 ARG A CA 1
ATOM 1404 C C . ARG A 1 170 ? 5.323 -13.954 -0.722 1.00 91.81 170 ARG A C 1
ATOM 1406 O O . ARG A 1 170 ? 4.746 -13.949 0.365 1.00 91.81 170 ARG A O 1
ATOM 1413 N N . ALA A 1 171 ? 6.625 -13.689 -0.822 1.00 92.94 171 ALA A N 1
ATOM 1414 C CA . ALA A 1 171 ? 7.428 -13.270 0.323 1.00 92.94 171 ALA A CA 1
ATOM 1415 C C . ALA A 1 171 ? 6.980 -11.896 0.845 1.00 92.94 171 ALA A C 1
ATOM 1417 O O . ALA A 1 171 ? 6.859 -11.720 2.058 1.00 92.94 171 ALA A O 1
ATOM 1418 N N . VAL A 1 172 ? 6.662 -10.960 -0.053 1.00 95.62 172 VAL A N 1
ATOM 1419 C CA . VAL A 1 172 ? 6.096 -9.652 0.307 1.00 95.62 172 VAL A CA 1
ATOM 1420 C C . VAL A 1 172 ? 4.714 -9.793 0.939 1.00 95.62 172 VAL A C 1
ATOM 1422 O O . VAL A 1 172 ? 4.499 -9.260 2.027 1.00 95.62 172 VAL A O 1
ATOM 1425 N N . SER A 1 173 ? 3.813 -10.577 0.343 1.00 93.38 173 SER A N 1
ATOM 1426 C CA . SER A 1 173 ? 2.481 -10.828 0.912 1.00 93.38 173 SER A CA 1
ATOM 1427 C C . SER A 1 173 ? 2.566 -11.376 2.343 1.00 93.38 173 SER A C 1
ATOM 1429 O O . SER A 1 173 ? 1.923 -10.870 3.267 1.00 93.38 173 SER A O 1
ATOM 1431 N N . LYS A 1 174 ? 3.468 -12.339 2.583 1.00 91.06 174 LYS A N 1
ATOM 1432 C CA . LYS A 1 174 ? 3.728 -12.873 3.930 1.00 91.06 174 LYS A CA 1
ATOM 1433 C C . LYS A 1 174 ? 4.228 -11.816 4.911 1.00 91.06 174 LYS A C 1
ATOM 1435 O O . LYS A 1 174 ? 3.806 -11.833 6.065 1.00 91.06 174 LYS A O 1
ATOM 1440 N N . ARG A 1 175 ? 5.116 -10.914 4.477 1.00 93.44 175 ARG A N 1
ATOM 1441 C CA . ARG A 1 175 ? 5.605 -9.800 5.308 1.00 93.44 175 ARG A CA 1
ATOM 1442 C C . ARG A 1 175 ? 4.489 -8.829 5.669 1.00 93.44 175 ARG A C 1
ATOM 1444 O O . ARG A 1 175 ? 4.480 -8.330 6.785 1.00 93.44 175 ARG A O 1
ATOM 1451 N N . LEU A 1 176 ? 3.545 -8.593 4.762 1.00 93.44 176 LEU A N 1
ATOM 1452 C CA . LEU A 1 176 ? 2.393 -7.725 5.000 1.00 93.44 176 LEU A CA 1
ATOM 1453 C C . LEU A 1 176 ? 1.308 -8.404 5.864 1.00 93.44 176 LEU A C 1
ATOM 1455 O O . LEU A 1 176 ? 0.522 -7.726 6.532 1.00 93.44 176 LEU A O 1
ATOM 1459 N N . CYS A 1 177 ? 1.245 -9.739 5.887 1.00 89.25 177 CYS A N 1
ATOM 1460 C CA . CYS A 1 177 ? 0.295 -10.535 6.677 1.00 89.25 177 CYS A CA 1
ATOM 1461 C C . CYS A 1 177 ? 0.746 -10.778 8.132 1.00 89.25 177 CYS A C 1
ATOM 1463 O O . CYS A 1 177 ? 0.628 -11.890 8.654 1.00 89.25 177 CYS A O 1
ATOM 1465 N N . VAL A 1 178 ? 1.243 -9.743 8.817 1.00 83.56 178 VAL A N 1
ATOM 1466 C CA . VAL A 1 178 ? 1.670 -9.854 10.222 1.00 83.56 178 VAL A CA 1
ATOM 1467 C C . VAL A 1 178 ? 0.468 -10.135 11.131 1.00 83.56 178 VAL A C 1
ATOM 1469 O O . VAL A 1 178 ? -0.435 -9.309 11.277 1.00 83.56 178 VAL A O 1
ATOM 1472 N N . ALA A 1 179 ? 0.473 -11.299 11.786 1.00 80.88 179 ALA A N 1
ATOM 1473 C CA . ALA A 1 179 ? -0.538 -11.696 12.762 1.00 80.88 179 ALA A CA 1
ATOM 1474 C C . ALA A 1 179 ? 0.055 -11.721 14.175 1.00 80.88 179 ALA A C 1
ATOM 1476 O O . ALA A 1 179 ? 1.044 -12.405 14.433 1.00 80.88 179 ALA A O 1
ATOM 1477 N N . ILE A 1 180 ? -0.570 -10.998 15.106 1.00 80.19 180 ILE A N 1
ATOM 1478 C CA . ILE A 1 180 ? -0.087 -10.841 16.484 1.00 80.19 180 ILE A CA 1
ATOM 1479 C C . ILE A 1 180 ? -1.157 -11.354 17.443 1.00 80.19 180 ILE A C 1
ATOM 1481 O O . ILE A 1 180 ? -2.325 -10.986 17.344 1.00 80.19 180 ILE A O 1
ATOM 1485 N N . LYS A 1 181 ? -0.767 -12.202 18.395 1.00 76.19 181 LYS A N 1
ATOM 1486 C CA . LYS A 1 181 ? -1.653 -12.704 19.455 1.00 76.19 181 LYS A CA 1
ATOM 1487 C C . LYS A 1 181 ? -1.295 -12.041 20.794 1.00 76.19 181 LYS A C 1
ATOM 1489 O O . LYS A 1 181 ? -0.105 -11.866 21.049 1.00 76.19 181 LYS A O 1
ATOM 1494 N N . PRO A 1 182 ? -2.270 -11.704 21.658 1.00 71.25 182 PRO A N 1
ATOM 1495 C CA . PRO A 1 182 ? -3.719 -11.865 21.501 1.00 71.25 182 PRO A CA 1
ATOM 1496 C C . PRO A 1 182 ? -4.397 -10.584 20.954 1.00 71.25 182 PRO A C 1
ATOM 1498 O O . PRO A 1 182 ? -5.129 -9.924 21.681 1.00 71.25 182 PRO A O 1
ATOM 1501 N N . CYS A 1 183 ? -4.143 -10.184 19.698 1.00 75.25 183 CYS A N 1
ATOM 1502 C CA . CYS A 1 183 ? -4.847 -9.052 19.072 1.00 75.25 183 CYS A CA 1
ATOM 1503 C C . CYS A 1 183 ? -6.094 -9.536 18.301 1.00 75.25 183 CYS A C 1
ATOM 1505 O O . CYS A 1 183 ? -6.041 -10.535 17.584 1.00 75.25 183 CYS A O 1
ATOM 1507 N N . TYR A 1 184 ? -7.211 -8.809 18.443 1.00 74.56 184 TYR A N 1
ATOM 1508 C CA . TYR A 1 184 ? -8.539 -9.170 17.910 1.00 74.56 184 TYR A CA 1
ATOM 1509 C C . TYR A 1 184 ? -9.013 -8.278 16.749 1.00 74.56 184 TYR A C 1
ATOM 1511 O O . TYR A 1 184 ? -10.175 -8.333 16.351 1.00 74.56 184 TYR A O 1
ATOM 1519 N N . CYS A 1 185 ? -8.129 -7.450 16.187 1.00 78.94 185 CYS A N 1
ATOM 1520 C CA . CYS A 1 185 ? -8.448 -6.684 14.979 1.00 78.94 185 CYS A CA 1
ATOM 1521 C C . CYS A 1 185 ? -8.771 -7.614 13.797 1.00 78.94 185 CYS A C 1
ATOM 1523 O O . CYS A 1 185 ? -8.414 -8.796 13.824 1.00 78.94 185 CYS A O 1
ATOM 1525 N N . LEU A 1 186 ? -9.324 -7.061 12.715 1.00 80.00 186 LEU A N 1
ATOM 1526 C CA . LEU A 1 186 ? -9.704 -7.808 11.511 1.00 80.00 186 LEU A CA 1
ATOM 1527 C C . LEU A 1 186 ? -8.642 -8.822 11.043 1.00 80.00 186 LEU A C 1
ATOM 1529 O O . LEU A 1 186 ? -8.937 -9.997 10.857 1.00 80.00 186 LEU A O 1
ATOM 1533 N N . GLN A 1 187 ? -7.378 -8.405 10.962 1.00 79.00 187 GLN A N 1
ATOM 1534 C CA . GLN A 1 187 ? -6.309 -9.247 10.405 1.00 79.00 187 GLN A CA 1
ATOM 1535 C C . GLN A 1 187 ? -5.754 -10.293 11.394 1.00 79.00 187 GLN A C 1
ATOM 1537 O O . GLN A 1 187 ? -5.093 -11.241 10.982 1.00 79.00 187 GLN A O 1
ATOM 1542 N N . CYS A 1 188 ? -5.964 -10.123 12.705 1.00 80.31 188 CYS A N 1
ATOM 1543 C CA . CYS A 1 188 ? -5.423 -11.026 13.735 1.00 80.31 188 CYS A CA 1
ATOM 1544 C C . CYS A 1 188 ? -6.509 -11.922 14.360 1.00 80.31 188 CYS A C 1
ATOM 1546 O O . CYS A 1 188 ? -6.253 -13.090 14.655 1.00 80.31 188 CYS A O 1
ATOM 1548 N N . GLY A 1 189 ? -7.723 -11.390 14.523 1.00 69.25 189 GLY A N 1
ATOM 1549 C CA . GLY A 1 189 ? -8.864 -12.019 15.190 1.00 69.25 189 GLY A CA 1
ATOM 1550 C C . GLY A 1 189 ? -9.737 -12.905 14.298 1.00 69.25 189 GLY A C 1
ATOM 1551 O O . GLY A 1 189 ? -10.535 -13.674 14.828 1.00 69.25 189 GLY A O 1
ATOM 1552 N N . LYS A 1 190 ? -9.560 -12.882 12.969 1.00 65.62 190 LYS A N 1
ATOM 1553 C CA . LYS A 1 190 ? -10.377 -13.647 12.002 1.00 65.62 190 LYS A CA 1
ATOM 1554 C C . LYS A 1 190 ? -10.496 -15.146 12.317 1.00 65.62 190 LYS A C 1
ATOM 1556 O O . LYS A 1 190 ? -11.562 -15.733 12.163 1.00 65.62 190 LYS A O 1
ATOM 1561 N N . ARG A 1 191 ? -9.426 -15.770 12.830 1.00 52.34 191 ARG A N 1
ATOM 1562 C CA . ARG A 1 191 ? -9.432 -17.196 13.227 1.00 52.34 191 ARG A CA 1
ATOM 1563 C C . ARG A 1 191 ? -10.204 -17.487 14.518 1.00 52.34 191 ARG A C 1
ATOM 1565 O O . ARG A 1 191 ? -10.487 -18.645 14.794 1.00 52.34 191 ARG A O 1
ATOM 1572 N N . LEU A 1 192 ? -10.500 -16.476 15.331 1.00 49.50 192 LEU A N 1
ATOM 1573 C CA . LEU A 1 192 ? -11.222 -16.640 16.596 1.00 49.50 192 LEU A CA 1
ATOM 1574 C C . LEU A 1 192 ? -12.739 -16.527 16.399 1.00 49.50 192 LEU A C 1
ATOM 1576 O O . LEU A 1 192 ? -13.478 -17.236 17.074 1.00 49.50 192 LEU A O 1
ATOM 1580 N N . VAL A 1 193 ? -13.192 -15.694 15.455 1.00 52.59 193 VAL A N 1
ATOM 1581 C CA . VAL A 1 193 ? -14.623 -15.484 15.160 1.00 52.59 193 VAL A CA 1
ATOM 1582 C C . VAL A 1 193 ? -15.197 -16.617 14.306 1.00 52.59 193 VAL A C 1
ATOM 1584 O O . VAL A 1 193 ? -16.190 -17.212 14.706 1.00 52.59 193 VAL A O 1
ATOM 1587 N N . LEU A 1 194 ? -14.509 -17.026 13.228 1.00 50.75 194 LEU A N 1
ATOM 1588 C CA . LEU A 1 194 ? -14.936 -18.166 12.394 1.00 50.75 194 LEU A CA 1
ATOM 1589 C C . LEU A 1 194 ? -15.043 -19.481 13.183 1.00 50.75 194 LEU A C 1
ATOM 1591 O O . LEU A 1 194 ? -15.849 -20.341 12.854 1.00 50.75 194 LEU A O 1
ATOM 1595 N N . ASN A 1 195 ? -14.250 -19.640 14.247 1.00 41.84 195 ASN A N 1
ATOM 1596 C CA . ASN A 1 195 ? -14.385 -20.791 15.133 1.00 41.84 195 ASN A CA 1
ATOM 1597 C C . ASN A 1 195 ? -15.618 -20.682 16.039 1.00 41.84 195 ASN A C 1
ATOM 1599 O O . ASN A 1 195 ? -16.235 -21.702 16.298 1.00 41.84 195 ASN A O 1
ATOM 1603 N N . LYS A 1 196 ? -16.012 -19.492 16.513 1.00 42.34 196 LYS A N 1
ATOM 1604 C CA . LYS A 1 196 ? -17.217 -19.346 17.352 1.00 42.34 196 LYS A CA 1
ATOM 1605 C C . LYS A 1 196 ? -18.504 -19.670 16.589 1.00 42.34 196 LYS A C 1
ATOM 1607 O O . LYS A 1 196 ? -19.382 -20.289 17.172 1.00 42.34 196 LYS A O 1
ATOM 1612 N N . GLU A 1 197 ? -18.590 -19.310 15.311 1.00 44.62 197 GLU A N 1
ATOM 16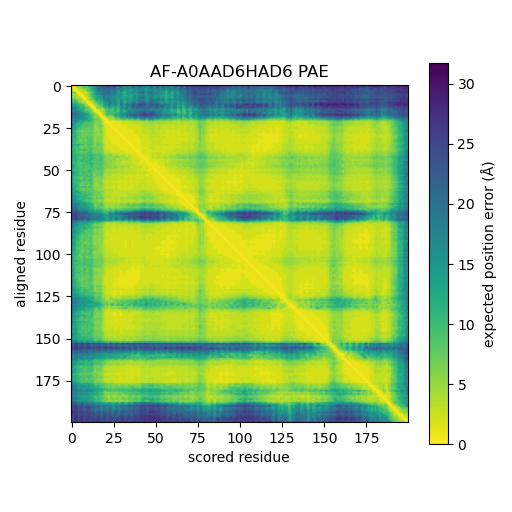13 C CA . GLU A 1 197 ? -19.747 -19.622 14.451 1.00 44.62 197 GLU A CA 1
ATOM 1614 C C . GLU A 1 197 ? -19.857 -21.117 14.105 1.00 44.62 197 GLU A C 1
ATOM 1616 O O . GLU A 1 197 ? -20.937 -21.594 13.786 1.00 44.62 197 GLU A O 1
ATOM 1621 N N . LEU A 1 198 ? -18.761 -21.878 14.208 1.00 36.56 198 LEU A N 1
ATOM 1622 C CA . LEU A 1 198 ? -18.763 -23.339 14.045 1.00 36.56 198 LEU A CA 1
ATOM 1623 C C . LEU A 1 198 ? -19.162 -24.100 15.326 1.00 36.56 198 LEU A C 1
ATOM 1625 O O . LEU A 1 198 ? -19.313 -25.319 15.277 1.00 36.56 198 LEU A O 1
ATOM 1629 N N . TYR A 1 199 ? -19.301 -23.408 16.463 1.00 33.53 199 TYR A N 1
ATOM 1630 C CA . TYR A 1 199 ? -19.667 -23.990 17.765 1.00 33.53 199 TYR A CA 1
ATOM 1631 C C . TYR A 1 199 ? -20.975 -23.414 18.344 1.00 33.53 199 TYR A C 1
ATOM 1633 O O . TYR A 1 199 ? -21.234 -23.584 19.538 1.00 33.53 199 TYR A O 1
ATOM 1641 N N . GLN A 1 200 ? -21.788 -22.743 17.522 1.00 36.62 200 GLN A N 1
ATOM 1642 C CA . GLN A 1 200 ? -23.177 -22.370 17.828 1.00 36.62 200 GLN A CA 1
ATOM 1643 C C . GLN A 1 200 ? -24.132 -23.205 16.978 1.00 36.62 200 GLN A C 1
ATOM 1645 O O . GLN A 1 200 ? -25.188 -23.589 17.525 1.00 36.62 200 GLN A O 1
#